Protein AF-A0A961E0Q7-F1 (afdb_monomer_lite)

Sequence (355 aa):
VLLVSVSIPNPPDGTTFRFGSYAGLTPSYGFDFTGEKTTLNFTGTQADINAALATMLVSTGSVQGAFDFDVTSSLNVSNTYYNPINNSYYQYVASRNITWTNALAQAATKTLNGATGYLVTITTDSENQFIMFYVNASDIWIGASDAGNEGVWTWRNGPEAGTQFWQGGTPAQGGYATEPYYYAAWAPNQPDNAGRAEHYGSTNFRGTLGAWNDLPLNGANLISGYLVEYTEPAGGWTGVTQTRTAAYVGNAQGGVGGAGGDAGKGGNGAAGGSVGGADSAGGDGGTGGVGGSGGPGVVANGGTGGVGGTGGDGGDGGTGNPGTTGSAGSPGTVATGFEGGAGGAGGTAGTGGAV

Structure (mmCIF, N/CA/C/O backbone):
data_AF-A0A961E0Q7-F1
#
_entry.id   AF-A0A961E0Q7-F1
#
loop_
_atom_site.group_PDB
_atom_site.id
_atom_site.type_symbol
_atom_site.label_atom_id
_atom_site.label_alt_id
_atom_site.label_comp_id
_atom_site.label_asym_id
_atom_site.label_entity_id
_atom_site.label_seq_id
_atom_site.pdbx_PDB_ins_code
_atom_site.Cartn_x
_atom_site.Cartn_y
_atom_site.Cartn_z
_atom_site.occupancy
_atom_site.B_iso_or_equiv
_atom_site.auth_seq_id
_atom_site.auth_comp_id
_atom_site.auth_asym_id
_atom_site.auth_atom_id
_atom_site.pdbx_PDB_model_num
ATOM 1 N N . VAL A 1 1 ? -14.672 -16.053 7.437 1.00 95.56 1 VAL A N 1
ATOM 2 C CA . VAL A 1 1 ? -13.786 -15.165 8.223 1.00 95.56 1 VAL A CA 1
ATOM 3 C C . VAL A 1 1 ? -13.773 -13.818 7.533 1.00 95.56 1 VAL A C 1
ATOM 5 O O . VAL A 1 1 ? -13.696 -13.792 6.307 1.00 95.56 1 VAL A O 1
ATOM 8 N N . LEU A 1 2 ? -13.925 -12.740 8.292 1.00 98.38 2 LEU A N 1
ATOM 9 C CA . LEU A 1 2 ? -13.896 -11.372 7.779 1.00 98.38 2 LEU A CA 1
ATOM 10 C C . LEU A 1 2 ? -12.502 -10.776 7.974 1.00 98.38 2 LEU A C 1
ATOM 12 O O . LEU A 1 2 ? -11.815 -11.157 8.920 1.00 98.38 2 LEU A O 1
ATOM 16 N N . LEU A 1 3 ? -12.113 -9.863 7.090 1.00 98.62 3 LEU A N 1
ATOM 17 C CA . LEU A 1 3 ? -11.043 -8.891 7.299 1.00 98.62 3 LEU A CA 1
ATOM 18 C C . LEU A 1 3 ? -11.694 -7.599 7.790 1.00 98.62 3 LEU A C 1
ATOM 20 O O . LEU A 1 3 ? -12.606 -7.090 7.134 1.00 98.62 3 LEU A O 1
ATOM 24 N N . VAL A 1 4 ? -11.237 -7.096 8.933 1.00 98.62 4 VAL A N 1
ATOM 25 C CA . VAL A 1 4 ? -11.750 -5.890 9.584 1.00 98.62 4 VAL A CA 1
ATOM 26 C C . VAL A 1 4 ? -10.611 -4.914 9.834 1.00 98.62 4 VAL A C 1
ATOM 28 O O . VAL A 1 4 ? -9.536 -5.313 10.276 1.00 98.62 4 VAL A O 1
ATOM 31 N N . SER A 1 5 ? -10.880 -3.639 9.578 1.00 98.44 5 SER A N 1
ATOM 32 C CA . SER A 1 5 ? -10.060 -2.506 9.993 1.00 98.44 5 SER A CA 1
ATOM 33 C C . SER A 1 5 ? -10.874 -1.624 10.920 1.00 98.44 5 SER A C 1
ATOM 35 O O . SER A 1 5 ? -11.991 -1.237 10.572 1.00 98.44 5 SER A O 1
ATOM 37 N N . VAL A 1 6 ? -10.303 -1.292 12.074 1.00 98.12 6 VAL A N 1
ATOM 38 C CA . VAL A 1 6 ? -10.781 -0.204 12.933 1.00 98.12 6 VAL A CA 1
ATOM 39 C C . VAL A 1 6 ? -9.710 0.874 12.943 1.00 98.12 6 VAL A C 1
ATOM 41 O O . VAL A 1 6 ? -8.551 0.585 13.244 1.00 98.12 6 VAL A O 1
ATOM 44 N N . SER A 1 7 ? -10.075 2.104 12.603 1.00 97.38 7 SER A N 1
ATOM 45 C CA . SER A 1 7 ? -9.139 3.224 12.513 1.00 97.38 7 SER A CA 1
ATOM 46 C C . SER A 1 7 ? -9.765 4.530 12.973 1.00 97.38 7 SER A C 1
ATOM 48 O O . SER A 1 7 ? -10.949 4.774 12.771 1.00 97.38 7 SER A O 1
ATOM 50 N N . ILE A 1 8 ? -8.935 5.385 13.557 1.00 95.94 8 ILE A N 1
ATOM 51 C CA . ILE A 1 8 ? -9.255 6.772 13.885 1.00 95.94 8 ILE A CA 1
ATOM 52 C C . ILE A 1 8 ? -8.270 7.676 13.139 1.00 95.94 8 ILE A C 1
ATOM 54 O O . ILE A 1 8 ? -7.198 7.970 13.665 1.00 95.94 8 ILE A O 1
ATOM 58 N N . PRO A 1 9 ? -8.543 8.037 11.874 1.00 90.38 9 PRO A N 1
ATOM 59 C CA . PRO A 1 9 ? -7.593 8.795 11.070 1.00 90.38 9 PRO A CA 1
ATOM 60 C C . PRO A 1 9 ? -7.383 10.201 11.644 1.00 90.38 9 PRO A C 1
ATOM 62 O O . PRO A 1 9 ? -8.343 10.909 11.937 1.00 90.38 9 PRO A O 1
ATOM 65 N N . ASN A 1 10 ? -6.114 10.606 11.766 1.00 89.81 10 ASN A N 1
ATOM 66 C CA . ASN A 1 10 ? -5.684 11.932 12.236 1.00 89.81 10 ASN A CA 1
ATOM 67 C C . ASN A 1 10 ? -6.402 12.411 13.515 1.00 89.81 10 ASN A C 1
ATOM 69 O O . ASN A 1 10 ? -7.000 13.491 13.516 1.00 89.81 10 ASN A O 1
ATOM 73 N N . PRO A 1 11 ? -6.394 11.619 14.601 1.00 94.44 11 PRO A N 1
ATOM 74 C CA . PRO A 1 11 ? -7.173 11.952 15.775 1.00 94.44 11 PRO A CA 1
ATOM 75 C C . PRO A 1 11 ? -6.428 13.007 16.622 1.00 94.44 11 PRO A C 1
ATOM 77 O O . PRO A 1 11 ? -5.203 13.113 16.518 1.00 94.44 11 PRO A O 1
ATOM 80 N N . PRO A 1 12 ? -7.117 13.779 17.486 1.00 95.25 12 PRO A N 1
ATOM 81 C CA . PRO A 1 12 ? -6.457 14.676 18.431 1.00 95.25 12 PRO A CA 1
ATOM 82 C C . PRO A 1 12 ? -5.412 13.946 19.278 1.00 95.25 12 PRO A C 1
ATOM 84 O O . PRO A 1 12 ? -5.634 12.798 19.675 1.00 95.25 12 PRO A O 1
ATOM 87 N N . ASP A 1 13 ? -4.306 14.617 19.600 1.00 95.06 13 ASP A N 1
ATOM 88 C CA . ASP A 1 13 ? -3.186 14.003 20.319 1.00 95.06 13 ASP A CA 1
ATOM 89 C C . ASP A 1 13 ? -3.634 13.276 21.59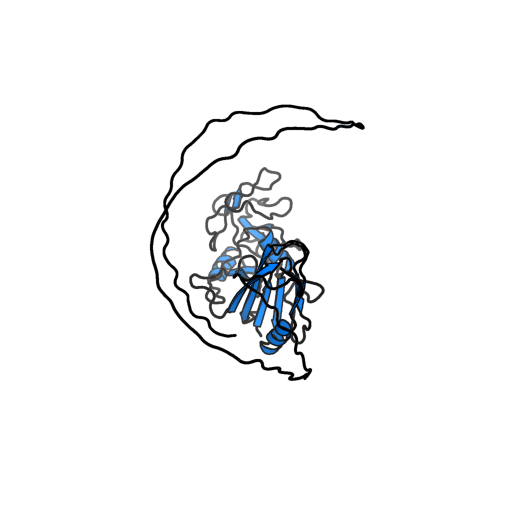7 1.00 95.06 13 ASP A C 1
ATOM 91 O O . ASP A 1 13 ? -4.370 13.805 22.436 1.00 95.06 13 ASP A O 1
ATOM 95 N N . GLY A 1 14 ? -3.164 12.035 21.750 1.00 94.00 14 GLY A N 1
ATOM 96 C CA . GLY A 1 14 ? -3.520 11.152 22.864 1.00 94.00 14 GLY A CA 1
ATOM 97 C C . GLY A 1 14 ? -4.825 10.373 22.676 1.00 94.00 14 GLY A C 1
ATOM 98 O O . GLY A 1 14 ? -5.189 9.593 23.555 1.00 94.00 14 GLY A O 1
ATOM 99 N N . THR A 1 15 ? -5.521 10.543 21.550 1.00 96.62 15 THR A N 1
ATOM 100 C CA . THR A 1 15 ? -6.731 9.775 21.232 1.00 96.62 15 THR A CA 1
ATOM 101 C C . THR A 1 15 ? -6.376 8.429 20.612 1.00 96.62 15 THR A C 1
ATOM 103 O O . THR A 1 15 ? -5.718 8.359 19.577 1.00 96.62 15 THR A O 1
ATOM 106 N N . THR A 1 16 ? -6.803 7.353 21.265 1.00 97.44 16 THR A N 1
ATOM 107 C CA . THR A 1 16 ? -6.487 5.963 20.917 1.00 97.44 16 THR A CA 1
ATOM 108 C C . THR A 1 16 ? -7.630 5.023 21.307 1.00 97.44 16 THR A C 1
ATOM 110 O O . THR A 1 16 ? -8.559 5.413 22.017 1.00 97.44 16 THR A O 1
ATOM 113 N N . PHE A 1 17 ? -7.577 3.775 20.850 1.00 97.62 17 PHE A N 1
ATOM 114 C CA . PHE A 1 17 ? -8.501 2.724 21.262 1.00 97.62 17 PHE A CA 1
ATOM 115 C C . PHE A 1 17 ? -7.791 1.387 21.490 1.00 97.62 17 PHE A C 1
ATOM 117 O O . PHE A 1 17 ? -6.703 1.132 20.972 1.00 97.62 17 PHE A O 1
ATOM 124 N N . ARG A 1 18 ? -8.464 0.488 22.206 1.00 97.75 18 ARG A N 1
ATOM 125 C CA . ARG A 1 18 ? -8.109 -0.933 22.327 1.00 97.75 18 ARG A CA 1
ATOM 126 C C . ARG A 1 18 ? -9.356 -1.783 22.544 1.00 97.75 18 ARG A C 1
ATOM 128 O O . ARG A 1 18 ? -10.395 -1.258 22.944 1.00 97.75 18 ARG A O 1
ATOM 135 N N . PHE A 1 19 ? -9.256 -3.097 22.365 1.00 97.62 19 PHE A N 1
ATOM 136 C CA . PHE A 1 19 ? -10.315 -4.021 22.786 1.00 97.62 19 PHE A CA 1
ATOM 137 C C . PHE A 1 19 ? -10.017 -4.605 24.168 1.00 97.62 19 PHE A C 1
ATOM 139 O O . PHE A 1 19 ? -8.862 -4.843 24.524 1.00 97.62 19 PHE A O 1
ATOM 146 N N . GLY A 1 20 ? -11.068 -4.848 24.953 1.00 96.31 20 GLY A N 1
ATOM 147 C CA . GLY A 1 20 ? -10.974 -5.561 26.229 1.00 96.31 20 GLY A CA 1
ATOM 148 C C . GLY A 1 20 ? -10.791 -7.074 26.066 1.00 96.31 20 GLY A C 1
ATOM 149 O O . GLY A 1 20 ? -10.316 -7.736 26.986 1.00 96.31 20 GLY A O 1
ATOM 150 N N . SER A 1 21 ? -11.135 -7.625 24.899 1.00 95.81 21 SER A N 1
ATOM 151 C CA . SER A 1 21 ? -10.901 -9.022 24.533 1.00 95.81 21 SER A CA 1
ATOM 152 C C . SER A 1 21 ? -10.527 -9.148 23.058 1.00 95.81 21 SER A C 1
ATOM 154 O O . SER A 1 21 ? -11.100 -8.475 22.205 1.00 95.81 21 SER A O 1
ATOM 156 N N . TYR A 1 22 ? -9.600 -10.062 22.766 1.00 97.50 22 TYR A N 1
ATOM 157 C CA . TYR A 1 22 ? -9.167 -10.420 21.410 1.00 97.50 22 TYR A CA 1
ATOM 158 C C . TYR A 1 22 ? -9.451 -11.895 21.081 1.00 97.50 22 TYR A C 1
ATOM 160 O O . TYR A 1 22 ? -8.863 -12.463 20.161 1.00 97.50 22 TYR A O 1
ATOM 168 N N . ALA A 1 23 ? -10.311 -12.553 21.867 1.00 98.06 23 ALA A N 1
ATOM 169 C CA . ALA A 1 23 ? -10.637 -13.963 21.679 1.00 98.06 23 ALA A CA 1
ATOM 170 C C . ALA A 1 23 ? -11.202 -14.215 20.270 1.00 98.06 23 ALA A C 1
ATOM 172 O O . ALA A 1 23 ? -12.090 -13.499 19.820 1.00 98.06 23 ALA A O 1
ATOM 173 N N . GLY A 1 24 ? -10.666 -15.221 19.572 1.00 97.81 24 GLY A N 1
ATOM 174 C CA . GLY A 1 24 ? -11.090 -15.573 18.210 1.00 97.81 24 GLY A CA 1
ATOM 175 C C . GLY A 1 24 ? -10.597 -14.626 17.107 1.00 97.81 24 GLY A C 1
ATOM 176 O O . GLY A 1 24 ? -10.885 -14.866 15.933 1.00 97.81 24 GLY A O 1
ATOM 177 N N . LEU A 1 25 ? -9.828 -13.584 17.449 1.00 98.62 25 LEU A N 1
ATOM 178 C CA . LEU A 1 25 ? -9.242 -12.660 16.481 1.00 98.62 25 LEU A CA 1
ATOM 179 C C . LEU A 1 25 ? -7.797 -13.035 16.146 1.00 98.62 25 LEU A C 1
ATOM 181 O O . LEU A 1 25 ? -7.051 -13.549 16.977 1.00 98.62 25 LEU A O 1
ATOM 185 N N . THR A 1 26 ? -7.382 -12.735 14.921 1.00 98.38 26 THR A N 1
ATOM 186 C CA . THR A 1 26 ? -5.990 -12.853 14.465 1.00 98.38 26 THR A CA 1
ATOM 187 C C . THR A 1 26 ? -5.553 -11.518 13.872 1.00 98.38 26 THR A C 1
ATOM 189 O O . THR A 1 26 ? -6.234 -11.037 12.962 1.00 98.38 26 THR A O 1
ATOM 192 N N . PRO A 1 27 ? -4.462 -10.893 14.350 1.00 98.25 27 PRO A N 1
ATOM 193 C CA . PRO A 1 27 ? -4.007 -9.633 13.782 1.00 98.25 27 PRO A CA 1
ATOM 194 C C . PRO A 1 27 ? -3.535 -9.853 12.341 1.00 98.25 27 PRO A C 1
ATOM 196 O O . PRO A 1 27 ? -2.996 -10.910 12.002 1.00 98.25 27 PRO A O 1
ATOM 199 N N . SER A 1 28 ? -3.762 -8.863 11.480 1.00 98.19 28 SER A N 1
ATOM 200 C CA . SER A 1 28 ? -3.203 -8.878 10.126 1.00 98.19 28 SER A CA 1
ATOM 201 C C . SER A 1 28 ? -1.684 -8.701 10.182 1.00 98.19 28 SER A C 1
ATOM 203 O O . SER A 1 28 ? -1.139 -8.276 11.198 1.00 98.19 28 SER A O 1
ATOM 205 N N . TYR A 1 29 ? -0.988 -9.022 9.091 1.00 97.75 29 TYR A N 1
ATOM 206 C CA . TYR A 1 29 ? 0.468 -8.890 9.033 1.00 97.75 29 TYR A CA 1
ATOM 207 C C . TYR A 1 29 ? 0.935 -7.482 9.442 1.00 97.75 29 TYR A C 1
ATOM 209 O O . TYR A 1 29 ? 0.346 -6.488 9.027 1.00 97.75 29 TYR A O 1
ATOM 217 N N . GLY A 1 30 ? 1.972 -7.418 10.279 1.00 97.19 30 GLY A N 1
ATOM 218 C CA . GLY A 1 30 ? 2.520 -6.170 10.820 1.00 97.19 30 GLY A CA 1
ATOM 219 C C . GLY A 1 30 ? 1.714 -5.544 11.966 1.00 97.19 30 GLY A C 1
ATOM 220 O O . GLY A 1 30 ? 2.243 -4.687 12.666 1.00 97.19 30 GLY A O 1
ATOM 221 N N . PHE A 1 31 ? 0.475 -5.982 12.208 1.00 97.75 31 PHE A N 1
ATOM 222 C CA . PHE A 1 31 ? -0.327 -5.542 13.349 1.00 97.75 31 PHE A CA 1
ATOM 223 C C . PHE A 1 31 ? -0.161 -6.480 14.550 1.00 97.75 31 PHE A C 1
ATOM 225 O O . PHE A 1 31 ? 0.150 -7.664 14.418 1.00 97.75 31 PHE A O 1
ATOM 232 N N . ASP A 1 32 ? -0.441 -5.956 15.740 1.00 97.19 32 ASP A N 1
ATOM 233 C CA . ASP A 1 32 ? -0.514 -6.722 16.982 1.00 97.19 32 ASP A CA 1
ATOM 234 C C . ASP A 1 32 ? -1.645 -6.195 17.879 1.00 97.19 32 ASP A C 1
ATOM 236 O O . ASP A 1 32 ? -2.208 -5.129 17.632 1.00 97.19 32 ASP A O 1
ATOM 240 N N . PHE A 1 33 ? -1.975 -6.935 18.937 1.00 97.25 33 PHE A N 1
ATOM 241 C CA . PHE A 1 33 ? -3.021 -6.573 19.904 1.00 97.25 33 PHE A CA 1
ATOM 242 C C . PHE A 1 33 ? -2.489 -5.897 21.175 1.00 97.25 33 PHE A C 1
ATOM 244 O O . PHE A 1 33 ? -3.204 -5.771 22.169 1.00 97.25 33 PHE A O 1
ATOM 251 N N . THR A 1 34 ? -1.222 -5.494 21.178 1.00 95.06 34 THR A N 1
ATOM 252 C CA . THR A 1 34 ? -0.562 -4.914 22.347 1.00 95.06 34 THR A CA 1
ATOM 253 C C . THR A 1 34 ? -0.685 -3.394 22.365 1.00 95.06 34 THR A C 1
ATOM 255 O O . THR A 1 34 ? -0.548 -2.727 21.342 1.00 95.06 34 THR A O 1
ATOM 258 N N . GLY A 1 35 ? -0.922 -2.828 23.547 1.00 95.25 35 GLY A N 1
ATOM 259 C CA . GLY A 1 35 ? -1.015 -1.380 23.721 1.00 95.25 35 GLY A CA 1
ATOM 260 C C . GLY A 1 35 ? -2.238 -0.741 23.058 1.00 95.25 35 GLY A C 1
ATOM 261 O O . GLY A 1 35 ? -3.174 -1.411 22.625 1.00 95.25 35 GLY A O 1
ATOM 262 N N . GLU A 1 36 ? -2.218 0.585 23.037 1.00 96.38 36 GLU A N 1
ATOM 263 C CA . GLU A 1 36 ? -3.264 1.423 22.456 1.00 96.38 36 GLU A CA 1
ATOM 264 C C . GLU A 1 36 ? -3.031 1.616 20.948 1.00 96.38 36 GLU A C 1
ATOM 266 O O . GLU A 1 36 ? -1.887 1.634 20.485 1.00 96.38 36 GLU A O 1
ATOM 271 N N . LYS A 1 37 ? -4.111 1.761 20.175 1.00 96.75 37 LYS A N 1
ATOM 272 C CA . LYS A 1 37 ? -4.093 1.807 18.707 1.00 96.75 37 LYS A CA 1
ATOM 273 C C . LYS A 1 37 ? -4.760 3.069 18.169 1.00 96.75 37 LYS A C 1
ATOM 275 O O . LYS A 1 37 ? -5.720 3.576 18.739 1.00 96.75 37 LYS A O 1
ATOM 280 N N . THR A 1 38 ? -4.287 3.529 17.017 1.00 96.38 38 THR A N 1
ATOM 281 C CA . THR A 1 38 ? -5.021 4.451 16.132 1.00 96.38 38 THR A CA 1
ATOM 282 C C . THR A 1 38 ? -5.510 3.749 14.868 1.00 96.38 38 THR A C 1
ATOM 284 O O . THR A 1 38 ? -6.394 4.242 14.175 1.00 96.38 38 THR A O 1
ATOM 287 N N . THR A 1 39 ? -4.966 2.573 14.556 1.00 97.12 39 THR A N 1
ATOM 288 C CA . THR A 1 39 ? -5.396 1.701 13.462 1.00 97.12 39 THR A CA 1
ATOM 289 C C . THR A 1 39 ? -5.095 0.255 13.834 1.00 97.12 39 THR A C 1
ATOM 291 O O . THR A 1 39 ? -4.033 -0.039 14.387 1.00 97.12 39 THR A O 1
ATOM 294 N N . LEU A 1 40 ? -6.026 -0.650 13.544 1.00 98.19 40 LEU A N 1
ATOM 295 C CA . LEU A 1 40 ? -5.874 -2.078 13.780 1.00 98.19 40 LEU A CA 1
ATOM 296 C C . LEU A 1 40 ? -6.593 -2.879 12.693 1.00 98.19 40 LEU A C 1
ATOM 298 O O . LEU A 1 40 ? -7.823 -2.853 12.616 1.00 98.19 40 LEU A O 1
ATOM 302 N N . ASN A 1 41 ? -5.825 -3.659 11.930 1.00 98.44 41 ASN A N 1
ATOM 303 C CA . ASN A 1 41 ? -6.365 -4.641 10.996 1.00 98.44 41 ASN A CA 1
ATOM 304 C C . ASN A 1 41 ? -6.282 -6.047 11.578 1.00 98.44 41 ASN A C 1
ATOM 306 O O . ASN A 1 41 ? -5.243 -6.475 12.085 1.00 98.44 41 ASN A O 1
ATOM 310 N N . PHE A 1 42 ? -7.353 -6.816 11.442 1.00 98.62 42 PHE A N 1
ATOM 311 C CA . PHE A 1 42 ? -7.448 -8.167 11.982 1.00 98.62 42 PHE A CA 1
ATOM 312 C C . PHE A 1 42 ? -8.493 -8.993 11.238 1.00 98.62 42 PHE A C 1
ATOM 314 O O . PHE A 1 42 ? -9.291 -8.485 10.453 1.00 98.62 42 PHE A O 1
ATOM 321 N N . THR A 1 43 ? -8.482 -10.293 11.494 1.00 98.69 43 THR A N 1
ATOM 322 C CA . THR A 1 43 ? -9.463 -11.234 10.966 1.00 98.69 43 THR A CA 1
ATOM 323 C C . THR A 1 43 ? -10.160 -11.985 12.091 1.00 98.69 43 THR A C 1
ATOM 325 O O . THR A 1 43 ? -9.595 -12.166 13.169 1.00 98.69 43 THR A O 1
ATOM 328 N N . GLY A 1 44 ? -11.396 -12.415 11.848 1.00 98.38 44 GLY A N 1
ATOM 329 C CA . GLY A 1 44 ? -12.191 -13.160 12.826 1.00 98.38 44 GLY A CA 1
ATOM 330 C C . GLY A 1 44 ? -13.519 -13.658 12.262 1.00 98.38 44 GLY A C 1
ATOM 331 O O . GLY A 1 44 ? -13.875 -13.392 11.104 1.00 98.38 44 GLY A O 1
ATOM 332 N N . THR A 1 45 ? -14.264 -14.416 13.065 1.00 98.44 45 THR A N 1
ATOM 333 C CA . THR A 1 45 ? -15.681 -14.667 12.772 1.00 98.44 45 THR A CA 1
ATOM 334 C C . THR A 1 45 ? -16.504 -13.428 13.121 1.00 98.44 45 THR A C 1
ATOM 336 O O . THR A 1 45 ? -16.093 -12.621 13.949 1.00 98.44 45 THR A O 1
ATOM 339 N N . GLN A 1 46 ? -17.681 -13.269 12.512 1.00 97.56 46 GLN A N 1
ATOM 340 C CA . GLN A 1 46 ? -18.564 -12.143 12.831 1.00 97.56 46 GLN A CA 1
ATOM 341 C C . GLN A 1 46 ? -18.923 -12.095 14.327 1.00 97.56 46 GLN A C 1
ATOM 343 O O . GLN A 1 46 ? -18.983 -11.016 14.905 1.00 97.56 46 GLN A O 1
ATOM 348 N N . ALA A 1 47 ? -19.120 -13.255 14.964 1.00 98.25 47 ALA A N 1
ATOM 349 C CA . ALA A 1 47 ? -19.425 -13.333 16.390 1.00 98.25 47 ALA A CA 1
ATOM 350 C C . ALA A 1 47 ? -18.258 -12.829 17.256 1.00 98.25 47 ALA A C 1
ATOM 352 O O . ALA A 1 47 ? -18.475 -12.001 18.139 1.00 98.25 47 ALA A O 1
ATOM 353 N N . ASP A 1 48 ? -17.031 -13.269 16.963 1.00 98.44 48 ASP A N 1
ATOM 354 C CA . ASP A 1 48 ? -15.832 -12.852 17.704 1.00 98.44 48 ASP A CA 1
ATOM 355 C C . ASP A 1 48 ? -15.531 -11.360 17.503 1.00 98.44 48 ASP A C 1
ATOM 357 O O . ASP A 1 48 ? -15.198 -10.653 18.452 1.00 98.44 48 ASP A O 1
ATOM 361 N N . ILE A 1 49 ? -15.713 -10.856 16.277 1.00 98.31 49 ILE A N 1
ATOM 362 C CA . ILE A 1 49 ? -15.566 -9.431 15.949 1.00 98.31 49 ILE A CA 1
ATOM 363 C C . ILE A 1 49 ? -16.568 -8.596 16.751 1.00 98.31 49 ILE A C 1
ATOM 365 O O . ILE A 1 49 ? -16.174 -7.631 17.402 1.00 98.31 49 ILE A O 1
ATOM 369 N N . ASN A 1 50 ? -17.847 -8.981 16.756 1.00 97.31 50 ASN A N 1
ATOM 370 C CA . ASN A 1 50 ? -18.875 -8.276 17.521 1.00 97.31 50 ASN A CA 1
ATOM 371 C C . ASN A 1 50 ? -18.579 -8.302 19.027 1.00 97.31 50 ASN A C 1
ATOM 373 O O . ASN A 1 50 ? -18.739 -7.286 19.702 1.00 97.31 50 ASN A O 1
ATOM 377 N N . ALA A 1 51 ? -18.111 -9.440 19.549 1.00 98.31 51 ALA A N 1
ATOM 378 C CA . ALA A 1 51 ? -17.719 -9.567 20.948 1.00 98.31 51 ALA A CA 1
ATOM 379 C C . ALA A 1 51 ? -16.538 -8.647 21.301 1.00 98.31 51 ALA A C 1
ATOM 381 O O . ALA A 1 51 ? -16.567 -7.997 22.343 1.00 98.31 51 ALA A O 1
ATOM 382 N N . ALA A 1 52 ? -15.527 -8.540 20.434 1.00 98.00 52 ALA A N 1
ATOM 383 C CA . ALA A 1 52 ? -14.394 -7.643 20.646 1.00 98.00 52 ALA A CA 1
ATOM 384 C C . ALA A 1 52 ? -14.805 -6.164 20.584 1.00 98.00 52 ALA A C 1
ATOM 386 O O . ALA A 1 52 ? -14.483 -5.408 21.504 1.00 98.00 52 ALA A O 1
ATOM 387 N N . LEU A 1 53 ? -15.581 -5.768 19.566 1.00 96.00 53 LEU A N 1
ATOM 388 C CA . LEU A 1 53 ? -16.082 -4.397 19.405 1.00 96.00 53 LEU A CA 1
ATOM 389 C C . LEU A 1 53 ? -16.945 -3.953 20.596 1.00 96.00 53 LEU A C 1
ATOM 391 O O . LEU A 1 53 ? -16.821 -2.817 21.047 1.00 96.00 53 LEU A O 1
ATOM 395 N N . ALA A 1 54 ? -17.748 -4.854 21.172 1.00 97.25 54 ALA A N 1
ATOM 396 C CA . ALA A 1 54 ? -18.535 -4.575 22.377 1.00 97.25 54 ALA A CA 1
ATOM 397 C C . ALA A 1 54 ? -17.675 -4.284 23.625 1.00 97.25 54 ALA A C 1
ATOM 399 O O . ALA A 1 54 ? -18.168 -3.710 24.593 1.00 97.25 54 ALA A O 1
ATOM 400 N N . THR A 1 55 ? -16.395 -4.668 23.611 1.00 97.31 55 THR A N 1
ATOM 401 C CA . THR A 1 55 ? -15.429 -4.399 24.691 1.00 97.31 55 THR A CA 1
ATOM 402 C C . THR A 1 55 ? -14.470 -3.254 24.371 1.00 97.31 55 THR A C 1
ATOM 404 O O . THR A 1 55 ? -13.480 -3.077 25.085 1.00 97.31 55 THR A O 1
ATOM 407 N N . MET A 1 56 ? -14.701 -2.511 23.285 1.00 95.94 56 MET A N 1
ATOM 408 C CA . MET A 1 56 ? -13.806 -1.438 22.866 1.00 95.94 56 MET A CA 1
ATOM 409 C C . MET A 1 56 ? -13.751 -0.326 23.916 1.00 95.94 56 MET A C 1
ATOM 411 O O . MET A 1 56 ? -14.772 0.181 24.377 1.00 95.94 56 MET A O 1
ATOM 415 N N . LEU A 1 57 ? -12.531 0.060 24.274 1.00 95.44 57 LEU A N 1
ATOM 416 C CA . LEU A 1 57 ? -12.232 1.179 25.152 1.00 95.44 57 LEU A CA 1
ATOM 417 C C . LEU A 1 57 ? -11.552 2.263 24.325 1.00 95.44 57 LEU A C 1
ATOM 419 O O . LEU A 1 57 ? -10.627 1.972 23.568 1.00 95.44 57 LEU A O 1
ATOM 423 N N . VAL A 1 58 ? -12.006 3.500 24.496 1.00 95.00 58 VAL A N 1
ATOM 424 C CA . VAL A 1 58 ? -11.429 4.684 23.857 1.00 95.00 58 VAL A CA 1
ATOM 425 C C . VAL A 1 58 ? -10.748 5.517 24.931 1.00 95.00 58 VAL A C 1
ATOM 427 O O . VAL A 1 58 ? -11.354 5.826 25.957 1.00 95.00 58 VAL A O 1
ATOM 430 N N . SER A 1 59 ? -9.497 5.880 24.682 1.00 94.62 59 SER A N 1
ATOM 431 C CA . SER A 1 59 ? -8.713 6.780 25.523 1.00 94.62 59 SER A CA 1
ATOM 432 C C . SER A 1 59 ? -8.542 8.100 24.782 1.00 94.62 59 SER A C 1
ATOM 434 O O . SER A 1 59 ? -8.219 8.091 23.599 1.00 94.62 59 SER A O 1
ATOM 436 N N . THR A 1 60 ? -8.753 9.232 25.451 1.00 93.75 60 THR A N 1
ATOM 437 C CA . THR A 1 60 ? -8.592 10.570 24.860 1.00 93.75 60 THR A CA 1
ATOM 438 C C . THR A 1 60 ? -7.549 11.375 25.623 1.00 93.75 60 THR A C 1
ATOM 440 O O . THR A 1 60 ? -7.451 11.267 26.847 1.00 93.75 60 THR A O 1
ATOM 443 N N . GLY A 1 61 ? -6.797 12.213 24.908 1.00 89.62 61 GLY A N 1
ATOM 444 C CA . GLY A 1 61 ? -5.889 13.186 25.510 1.00 89.62 61 GLY A CA 1
ATOM 445 C C . GLY A 1 61 ? -6.597 14.459 25.985 1.00 89.62 61 GLY A C 1
ATOM 446 O O . GLY A 1 61 ? -7.821 14.520 26.094 1.00 89.62 61 GLY A O 1
ATOM 447 N N . SER A 1 62 ? -5.807 15.499 26.261 1.00 90.50 62 SER A N 1
ATOM 448 C CA . SER A 1 62 ? -6.300 16.842 26.610 1.00 90.50 62 SER A CA 1
ATOM 449 C C . SER A 1 62 ? -6.538 17.743 25.394 1.00 90.50 62 SER A C 1
ATOM 451 O O . SER A 1 62 ? -7.120 18.821 25.536 1.00 90.50 62 SER A O 1
ATOM 453 N N . VAL A 1 63 ? -6.076 17.332 24.210 1.00 93.75 63 VAL A N 1
ATOM 454 C CA . VAL A 1 63 ? -6.239 18.097 22.973 1.00 93.75 63 VAL A CA 1
ATOM 455 C C . VAL A 1 63 ? -7.652 17.892 22.447 1.00 93.75 63 VAL A C 1
ATOM 457 O O . VAL A 1 63 ? -8.072 16.773 22.170 1.00 93.75 63 VAL A O 1
ATOM 460 N N . GLN A 1 64 ? -8.391 18.992 22.331 1.00 94.06 64 GLN A N 1
ATOM 461 C CA . GLN A 1 64 ? -9.753 18.970 21.817 1.00 94.06 64 GLN A CA 1
ATOM 462 C C . GLN A 1 64 ? -9.761 18.924 20.293 1.00 94.06 64 GLN A C 1
ATOM 464 O O . GLN A 1 64 ? -8.921 19.545 19.641 1.00 94.06 64 GLN A O 1
ATOM 469 N N . GLY A 1 65 ? -10.746 18.243 19.721 1.00 93.12 65 GLY A N 1
ATOM 470 C CA . GLY A 1 65 ? -10.904 18.179 18.276 1.00 93.12 65 GLY A CA 1
ATOM 471 C C . GLY A 1 65 ? -11.889 17.111 17.828 1.00 93.12 65 GLY A C 1
ATOM 472 O O . GLY A 1 65 ? -12.188 16.163 18.554 1.00 93.12 65 GLY A O 1
ATOM 473 N N . ALA A 1 66 ? -12.406 17.297 16.616 1.00 93.12 66 ALA A N 1
ATOM 474 C CA . ALA A 1 66 ? -13.226 16.299 15.951 1.00 93.12 66 ALA A CA 1
ATOM 475 C C . ALA A 1 66 ? -12.340 15.183 15.396 1.00 93.12 66 ALA A C 1
ATOM 477 O O . ALA A 1 66 ? -11.205 15.433 14.993 1.00 93.12 66 ALA A O 1
ATOM 478 N N . PHE A 1 67 ? -12.880 13.975 15.355 1.00 93.44 67 PHE A N 1
ATOM 479 C CA . PHE A 1 67 ? -12.267 12.844 14.677 1.00 93.44 67 PHE A CA 1
ATOM 480 C C . PHE A 1 67 ? -13.340 11.851 14.254 1.00 93.44 67 PHE A C 1
ATOM 482 O O . PHE A 1 67 ? -14.465 11.888 14.750 1.00 93.44 67 PHE A O 1
ATOM 489 N N . ASP A 1 68 ? -12.975 10.952 13.354 1.00 92.50 68 ASP A N 1
ATOM 490 C CA . ASP A 1 68 ? -13.853 9.891 12.889 1.00 92.50 68 ASP A CA 1
ATOM 491 C C . ASP A 1 68 ? -13.391 8.544 13.441 1.00 92.50 68 ASP A C 1
ATOM 493 O O . ASP A 1 68 ? -12.196 8.274 13.521 1.00 92.50 68 ASP A O 1
ATOM 497 N N . PHE A 1 69 ? -14.347 7.696 13.807 1.00 92.88 69 PHE A N 1
ATOM 498 C CA . PHE A 1 69 ? -14.153 6.263 13.993 1.00 92.88 69 PHE A CA 1
ATOM 499 C C . PHE A 1 69 ? -14.614 5.534 12.739 1.00 92.88 69 PHE A C 1
ATOM 501 O O . PHE A 1 69 ? -15.813 5.482 12.455 1.00 92.88 69 PHE A O 1
ATOM 508 N N . ASP A 1 70 ? -13.666 4.930 12.035 1.00 95.50 70 ASP A N 1
ATOM 509 C CA . ASP A 1 70 ? -13.909 4.150 10.832 1.00 95.50 70 ASP A CA 1
ATOM 510 C C . ASP A 1 70 ? -13.808 2.660 11.134 1.00 95.50 70 ASP A C 1
ATOM 512 O O . ASP A 1 70 ? -12.783 2.164 11.608 1.00 95.50 70 ASP A O 1
ATOM 516 N N . VAL A 1 71 ? -14.877 1.932 10.820 1.00 96.94 71 VAL A N 1
ATOM 517 C CA . VAL A 1 71 ? -14.911 0.471 10.854 1.00 96.94 71 VAL A CA 1
ATOM 518 C C . VAL A 1 71 ? -15.221 -0.030 9.454 1.00 96.94 71 VAL A C 1
ATOM 520 O O . VAL A 1 71 ? -16.308 0.199 8.927 1.00 96.94 71 VAL A O 1
ATOM 523 N N . THR A 1 72 ? -14.264 -0.728 8.852 1.00 98.00 72 THR A N 1
ATOM 524 C CA . THR A 1 72 ? -14.417 -1.375 7.544 1.00 98.00 72 THR A CA 1
ATOM 525 C C . THR A 1 72 ? -14.367 -2.882 7.720 1.00 98.00 72 THR A C 1
ATOM 527 O O . THR A 1 72 ? -13.492 -3.393 8.415 1.00 98.00 72 THR A O 1
ATOM 530 N N . SER A 1 73 ? -15.281 -3.612 7.084 1.00 98.06 73 SER A N 1
ATOM 531 C CA . SER A 1 73 ? -15.285 -5.075 7.084 1.00 98.06 73 SER A CA 1
ATOM 532 C C . SER A 1 73 ? -15.561 -5.639 5.697 1.00 98.06 73 SER A C 1
ATOM 534 O O . SER A 1 73 ? -16.361 -5.102 4.936 1.00 98.06 73 SER A O 1
ATOM 536 N N . SER A 1 74 ? -14.887 -6.735 5.369 1.00 98.38 74 SER A N 1
ATOM 537 C CA . SER A 1 74 ? -14.982 -7.418 4.076 1.00 98.38 74 SER A CA 1
ATOM 538 C C . SER A 1 74 ? -14.710 -8.910 4.241 1.00 98.38 74 SER A C 1
ATOM 540 O O . SER A 1 74 ? -14.225 -9.351 5.287 1.00 98.38 74 SER A O 1
ATOM 542 N N . LEU A 1 75 ? -15.003 -9.719 3.222 1.00 98.12 75 LEU A N 1
ATOM 543 C CA . LEU A 1 75 ? -14.539 -11.106 3.213 1.00 98.12 75 LEU A CA 1
ATOM 544 C C . LEU A 1 75 ? -13.008 -11.142 3.174 1.00 98.12 75 LEU A C 1
ATOM 546 O O . LEU A 1 75 ? -12.384 -10.458 2.367 1.00 98.12 75 LEU A O 1
ATOM 550 N N . ASN A 1 76 ? -12.403 -11.968 4.030 1.00 98.00 76 ASN A N 1
ATOM 551 C CA . ASN A 1 76 ? -10.955 -12.123 4.024 1.00 98.00 76 ASN A CA 1
ATOM 552 C C . ASN A 1 76 ? -10.502 -12.889 2.772 1.00 98.00 76 ASN A C 1
ATOM 554 O O . ASN A 1 76 ? -10.908 -14.036 2.564 1.00 98.00 76 ASN A O 1
ATOM 558 N N . VAL A 1 77 ? -9.626 -12.274 1.981 1.00 97.88 77 VAL A N 1
ATOM 559 C CA . VAL A 1 77 ? -8.983 -12.881 0.811 1.00 97.88 77 VAL A CA 1
ATOM 560 C C . VAL A 1 77 ? -7.500 -13.075 1.115 1.00 97.88 77 VAL A C 1
ATOM 562 O O . VAL A 1 77 ? -6.861 -12.242 1.752 1.00 97.88 77 VAL A O 1
ATOM 565 N N . SER A 1 78 ? -6.945 -14.215 0.700 1.00 96.69 78 SER A N 1
ATOM 566 C CA . SER A 1 78 ? -5.542 -14.533 0.972 1.00 96.69 78 SER A CA 1
ATOM 567 C C . SER A 1 78 ? -4.601 -13.511 0.327 1.00 96.69 78 SER A C 1
ATOM 569 O O . SER A 1 78 ? -4.805 -13.112 -0.823 1.00 96.69 78 SER A O 1
ATOM 571 N N . ASN A 1 79 ? -3.557 -13.131 1.071 1.00 97.88 79 ASN A N 1
ATOM 572 C CA . ASN A 1 79 ? -2.554 -12.137 0.686 1.00 97.88 79 ASN A CA 1
ATOM 573 C C . ASN A 1 79 ? -3.139 -10.762 0.336 1.00 97.88 79 ASN A C 1
ATOM 575 O O . ASN A 1 79 ? -2.541 -10.046 -0.465 1.00 97.88 79 ASN A O 1
ATOM 579 N N . THR A 1 80 ? -4.288 -10.410 0.919 1.00 98.50 80 THR A N 1
ATOM 580 C CA . THR A 1 80 ? -4.939 -9.112 0.748 1.00 98.50 80 THR A CA 1
ATOM 581 C C . THR A 1 80 ? -4.864 -8.294 2.037 1.00 98.50 80 THR A C 1
ATOM 583 O O . THR A 1 80 ? -5.112 -8.809 3.125 1.00 98.50 80 THR A O 1
ATOM 586 N N . TYR A 1 81 ? -4.544 -7.012 1.903 1.00 98.56 81 TYR A N 1
ATOM 587 C CA . TYR A 1 81 ? -4.296 -6.064 2.984 1.00 98.56 81 TYR A CA 1
ATOM 588 C C . TYR A 1 81 ? -5.111 -4.799 2.716 1.00 98.56 81 TYR A C 1
ATOM 590 O O . TYR A 1 81 ? -5.151 -4.339 1.581 1.00 98.56 81 TYR A O 1
ATOM 598 N N . TYR A 1 82 ? -5.769 -4.241 3.728 1.00 98.50 82 TYR A N 1
ATOM 599 C CA . TYR A 1 82 ? -6.567 -3.020 3.581 1.00 98.50 82 TYR A CA 1
ATOM 600 C C . TYR A 1 82 ? -5.845 -1.830 4.207 1.00 98.50 82 TYR A C 1
ATOM 602 O O . TYR A 1 82 ? -5.436 -1.913 5.365 1.00 98.50 82 TYR A O 1
ATOM 610 N N . ASN A 1 83 ? -5.698 -0.736 3.469 1.00 97.81 83 ASN A N 1
ATOM 611 C CA . ASN A 1 83 ? -5.145 0.505 3.989 1.00 97.81 83 ASN A CA 1
ATOM 612 C C . ASN A 1 83 ? -6.284 1.491 4.289 1.00 97.81 83 ASN A C 1
ATOM 614 O O . ASN A 1 83 ? -6.875 2.043 3.359 1.00 97.81 83 ASN A O 1
ATOM 618 N N . PRO A 1 84 ? -6.593 1.760 5.569 1.00 94.75 84 PRO A N 1
ATOM 619 C CA . PRO A 1 84 ? -7.654 2.698 5.917 1.00 94.75 84 PRO A CA 1
ATOM 620 C C . PRO A 1 84 ? -7.310 4.160 5.604 1.00 94.75 84 PRO A C 1
ATOM 622 O O . PRO A 1 84 ? -8.206 4.995 5.619 1.00 94.75 84 PRO A O 1
ATOM 625 N N . ILE A 1 85 ? -6.041 4.490 5.324 1.00 92.81 85 ILE A N 1
ATOM 626 C CA . ILE A 1 85 ? -5.617 5.873 5.053 1.00 92.81 85 ILE A CA 1
ATOM 627 C C . ILE A 1 85 ? -6.115 6.339 3.683 1.00 92.81 85 ILE A C 1
ATOM 629 O O . ILE A 1 85 ? -6.612 7.456 3.562 1.00 92.81 85 ILE A O 1
ATOM 633 N N . ASN A 1 86 ? -5.999 5.491 2.660 1.00 95.44 86 ASN A N 1
ATOM 634 C CA . ASN A 1 86 ? -6.431 5.803 1.296 1.00 95.44 86 ASN A CA 1
ATOM 635 C C . ASN A 1 86 ? -7.640 4.976 0.832 1.00 95.44 86 ASN A C 1
ATOM 637 O O . ASN A 1 86 ? -8.033 5.088 -0.325 1.00 95.44 86 ASN A O 1
ATOM 641 N N . ASN A 1 87 ? -8.244 4.183 1.726 1.00 96.31 87 ASN A N 1
ATOM 642 C CA . ASN A 1 87 ? -9.381 3.310 1.422 1.00 96.31 87 ASN A CA 1
ATOM 643 C C . ASN A 1 87 ? -9.083 2.328 0.268 1.00 96.31 87 ASN A C 1
ATOM 645 O O . ASN A 1 87 ? -9.985 1.982 -0.491 1.00 96.31 87 ASN A O 1
ATOM 649 N N . SER A 1 88 ? -7.831 1.873 0.126 1.00 98.12 88 SER A N 1
ATOM 650 C CA . SER A 1 88 ? -7.417 0.907 -0.904 1.00 98.12 88 SER A CA 1
ATOM 651 C C . SER A 1 88 ? -7.180 -0.488 -0.325 1.00 98.12 88 SER A C 1
ATOM 653 O O . SER A 1 88 ? -6.766 -0.667 0.825 1.00 98.12 88 SER A O 1
ATOM 655 N N . TYR A 1 89 ? -7.377 -1.507 -1.160 1.00 98.81 89 TYR A N 1
ATOM 656 C CA . TYR A 1 89 ? -6.906 -2.865 -0.897 1.00 98.81 89 TYR A CA 1
ATOM 657 C C . TYR A 1 89 ? -5.648 -3.160 -1.712 1.00 98.81 89 TYR A C 1
ATOM 659 O O . TYR A 1 89 ? -5.558 -2.808 -2.883 1.00 98.81 89 TYR A O 1
ATOM 667 N N . TYR A 1 90 ? -4.720 -3.905 -1.125 1.00 98.88 90 TYR A N 1
ATOM 668 C CA . TYR A 1 90 ? -3.497 -4.377 -1.763 1.00 98.88 90 TYR A CA 1
ATOM 669 C C . TYR A 1 90 ? -3.479 -5.895 -1.745 1.00 98.88 90 TYR A C 1
ATOM 671 O O . TYR A 1 90 ? -3.753 -6.497 -0.712 1.00 98.88 90 TYR A O 1
ATOM 679 N N . GLN A 1 91 ? -3.136 -6.536 -2.855 1.00 98.81 91 GLN A N 1
ATOM 680 C CA . GLN A 1 91 ? -2.989 -7.982 -2.937 1.00 98.81 91 GLN A CA 1
ATOM 681 C C . GLN A 1 91 ? -1.624 -8.361 -3.490 1.00 98.81 91 GLN A C 1
ATOM 683 O O . GLN A 1 91 ? -1.293 -8.042 -4.633 1.00 98.81 91 GLN A O 1
ATOM 688 N N . TYR A 1 92 ? -0.850 -9.100 -2.699 1.00 98.75 92 TYR A N 1
ATOM 689 C CA . TYR A 1 92 ? 0.402 -9.667 -3.180 1.00 98.75 92 TYR A CA 1
ATOM 690 C C . TYR A 1 92 ? 0.133 -10.920 -4.014 1.00 98.75 92 TYR A C 1
ATOM 692 O O . TYR A 1 92 ? -0.482 -11.884 -3.545 1.00 98.75 92 TYR A O 1
ATOM 700 N N . VAL A 1 93 ? 0.631 -10.922 -5.249 1.00 98.62 93 VAL A N 1
ATOM 701 C CA . VAL A 1 93 ? 0.581 -12.077 -6.142 1.00 98.62 93 VAL A CA 1
ATOM 702 C C . VAL A 1 93 ? 1.990 -12.628 -6.323 1.00 98.62 93 VAL A C 1
ATOM 704 O O . VAL A 1 93 ? 2.809 -12.070 -7.055 1.00 98.62 93 VAL A O 1
ATOM 707 N N . ALA A 1 94 ? 2.264 -13.755 -5.665 1.00 98.00 94 ALA A N 1
ATOM 708 C CA . ALA A 1 94 ? 3.513 -14.487 -5.830 1.00 98.00 94 ALA A CA 1
ATOM 709 C C . ALA A 1 94 ? 3.595 -15.069 -7.248 1.00 98.00 94 ALA A C 1
ATOM 711 O O . ALA A 1 94 ? 2.776 -15.898 -7.648 1.00 98.00 94 ALA A O 1
ATOM 712 N N . SER A 1 95 ? 4.594 -14.635 -8.008 1.00 96.88 95 SER A N 1
ATOM 713 C CA . SER A 1 95 ? 4.828 -15.087 -9.376 1.00 96.88 95 SER A CA 1
ATOM 714 C C . SER A 1 95 ? 6.293 -14.862 -9.727 1.00 96.88 95 SER A C 1
ATOM 716 O O . SER A 1 95 ? 6.649 -13.931 -10.448 1.00 96.88 95 SER A O 1
ATOM 718 N N . ARG A 1 96 ? 7.160 -15.717 -9.183 1.00 95.38 96 ARG A N 1
ATOM 719 C CA . ARG A 1 96 ? 8.607 -15.633 -9.394 1.00 95.38 96 ARG A CA 1
ATOM 720 C C . ARG A 1 96 ? 8.943 -15.621 -10.888 1.00 95.38 96 ARG A C 1
ATOM 722 O O . ARG A 1 96 ? 8.379 -16.406 -11.649 1.00 95.38 96 ARG A O 1
ATOM 729 N N . ASN A 1 97 ? 9.895 -14.781 -11.290 1.00 93.06 97 ASN A N 1
ATOM 730 C CA . ASN A 1 97 ? 10.314 -14.610 -12.688 1.00 93.06 97 ASN A CA 1
ATOM 731 C C . ASN A 1 97 ? 9.255 -13.993 -13.621 1.00 93.06 97 ASN A C 1
ATOM 733 O O . ASN A 1 97 ? 9.410 -14.069 -14.842 1.00 93.06 97 ASN A O 1
ATOM 737 N N . ILE A 1 98 ? 8.191 -13.373 -13.099 1.00 96.12 98 ILE A N 1
ATOM 738 C CA . ILE A 1 98 ? 7.254 -12.624 -13.944 1.00 96.12 98 ILE A CA 1
ATOM 739 C C . ILE A 1 98 ? 7.917 -11.347 -14.472 1.00 96.12 98 ILE A C 1
ATOM 741 O O . ILE A 1 98 ? 8.563 -10.613 -13.725 1.00 96.12 98 ILE A O 1
ATOM 745 N N . THR A 1 99 ? 7.763 -11.064 -15.764 1.00 97.12 99 THR A N 1
ATOM 746 C CA . THR A 1 99 ? 8.192 -9.781 -16.336 1.00 97.12 99 THR A CA 1
ATOM 747 C C . THR A 1 99 ? 7.244 -8.669 -15.902 1.00 97.12 99 THR A C 1
ATOM 749 O O . THR A 1 99 ? 6.056 -8.915 -15.680 1.00 97.12 99 THR A O 1
ATOM 752 N N . TRP A 1 100 ? 7.735 -7.431 -15.853 1.00 97.75 100 TRP A N 1
ATOM 753 C CA . TRP A 1 100 ? 6.902 -6.278 -15.507 1.00 97.75 100 TRP A CA 1
ATOM 754 C C . TRP A 1 100 ? 5.677 -6.145 -16.429 1.00 97.75 100 TRP A C 1
ATOM 756 O O . TRP A 1 100 ? 4.558 -5.956 -15.963 1.00 97.75 100 TRP A O 1
ATOM 766 N N . THR A 1 101 ? 5.852 -6.355 -17.738 1.00 96.81 101 THR A N 1
ATOM 767 C CA . THR A 1 101 ? 4.758 -6.296 -18.725 1.00 96.81 101 THR A CA 1
ATOM 768 C C . THR A 1 101 ? 3.667 -7.339 -18.478 1.00 96.81 101 THR A C 1
ATOM 770 O O . THR A 1 101 ? 2.482 -7.035 -18.606 1.00 96.81 101 THR A O 1
ATOM 773 N N . ASN A 1 102 ? 4.046 -8.558 -18.085 1.00 97.62 102 ASN A N 1
ATOM 774 C CA . ASN A 1 102 ? 3.084 -9.603 -17.744 1.00 97.62 102 ASN A CA 1
ATOM 775 C C . ASN A 1 102 ? 2.402 -9.313 -16.405 1.00 97.62 102 ASN A C 1
ATOM 777 O O . ASN A 1 102 ? 1.206 -9.556 -16.279 1.00 97.62 102 ASN A O 1
ATOM 781 N N . ALA A 1 103 ? 3.132 -8.774 -15.426 1.00 98.12 103 ALA A N 1
ATOM 782 C CA . ALA A 1 103 ? 2.565 -8.355 -14.148 1.00 98.12 103 ALA A CA 1
ATOM 783 C C . ALA A 1 103 ? 1.522 -7.239 -14.339 1.00 98.12 103 ALA A C 1
ATOM 785 O O . ALA A 1 103 ? 0.421 -7.343 -13.801 1.00 98.12 103 ALA A O 1
ATOM 786 N N . LEU A 1 104 ? 1.817 -6.245 -15.187 1.00 98.06 104 LEU A N 1
ATOM 787 C CA . LEU A 1 104 ? 0.889 -5.179 -15.574 1.00 98.06 104 LEU A CA 1
ATOM 788 C C . LEU A 1 104 ? -0.401 -5.748 -16.176 1.00 98.06 104 LEU A C 1
ATOM 790 O O . LEU A 1 104 ? -1.498 -5.431 -15.717 1.00 98.06 104 LEU A O 1
ATOM 794 N N . ALA A 1 105 ? -0.268 -6.629 -17.172 1.00 98.38 105 ALA A N 1
ATOM 795 C CA . ALA A 1 105 ? -1.410 -7.251 -17.833 1.00 98.38 105 ALA A CA 1
ATOM 796 C C . ALA A 1 105 ? -2.228 -8.130 -16.873 1.00 98.38 105 ALA A C 1
ATOM 798 O O . ALA A 1 105 ? -3.454 -8.076 -16.884 1.00 98.38 105 ALA A O 1
ATOM 799 N N . GLN A 1 106 ? -1.573 -8.923 -16.020 1.00 98.56 106 GLN A N 1
ATOM 800 C CA . GLN A 1 106 ? -2.266 -9.803 -15.080 1.00 98.56 106 GLN A CA 1
ATOM 801 C C . GLN A 1 106 ? -2.951 -9.032 -13.952 1.00 98.56 106 GLN A C 1
ATOM 803 O O . GLN A 1 106 ? -4.044 -9.431 -13.550 1.00 98.56 106 GLN A O 1
ATOM 808 N N . ALA A 1 107 ? -2.360 -7.945 -13.450 1.00 98.75 107 ALA A N 1
ATOM 809 C CA . ALA A 1 107 ? -2.990 -7.096 -12.440 1.00 98.75 107 ALA A CA 1
ATOM 810 C C . ALA A 1 107 ? -4.338 -6.545 -12.933 1.00 98.75 107 ALA A C 1
ATOM 812 O O . ALA A 1 107 ? -5.328 -6.663 -12.217 1.00 98.75 107 ALA A O 1
ATOM 813 N N . ALA A 1 108 ? -4.401 -6.098 -14.194 1.00 98.50 108 ALA A N 1
ATOM 814 C CA . ALA A 1 108 ? -5.618 -5.596 -14.844 1.00 98.50 108 ALA A CA 1
ATOM 815 C C . ALA A 1 108 ? -6.751 -6.633 -14.987 1.00 98.50 108 ALA A C 1
ATOM 817 O O . ALA A 1 108 ? -7.891 -6.271 -15.261 1.00 98.50 108 ALA A O 1
ATOM 818 N N . THR A 1 109 ? -6.459 -7.928 -14.817 1.00 98.50 109 THR A N 1
ATOM 819 C CA . THR A 1 109 ? -7.477 -8.997 -14.846 1.00 98.50 109 THR A CA 1
ATOM 820 C C . THR A 1 109 ? -8.031 -9.344 -13.470 1.00 98.50 109 THR A C 1
ATOM 822 O O . THR A 1 109 ? -8.961 -10.145 -13.364 1.00 98.50 109 THR A O 1
ATOM 825 N N . LYS A 1 110 ? -7.438 -8.808 -12.400 1.00 98.56 110 LYS A N 1
ATOM 826 C CA . LYS A 1 110 ? -7.871 -9.116 -11.043 1.00 98.56 110 LYS A CA 1
ATOM 827 C C . LYS A 1 110 ? -9.073 -8.271 -10.664 1.00 98.56 110 LYS A C 1
ATOM 829 O O . LYS A 1 110 ? -9.193 -7.120 -11.069 1.00 98.56 110 LYS A O 1
ATOM 834 N N . THR A 1 111 ? -9.929 -8.838 -9.825 1.00 98.31 111 THR A N 1
ATOM 835 C CA . THR A 1 111 ? -11.087 -8.142 -9.275 1.00 98.31 111 THR A CA 1
ATOM 836 C C . THR A 1 111 ? -11.207 -8.416 -7.788 1.00 98.31 111 THR A C 1
ATOM 838 O O . THR A 1 111 ? -11.055 -9.566 -7.367 1.00 98.31 111 THR A O 1
ATOM 841 N N . LEU A 1 112 ? -11.543 -7.394 -7.012 1.00 98.56 112 LEU A N 1
ATOM 842 C CA . LEU A 1 112 ? -11.802 -7.508 -5.581 1.00 98.56 112 LEU A CA 1
ATOM 843 C C . LEU A 1 112 ? -12.891 -6.510 -5.195 1.00 98.56 112 LEU A C 1
ATOM 845 O O . LEU A 1 112 ? -12.792 -5.339 -5.538 1.00 98.56 112 LEU A O 1
ATOM 849 N N . ASN A 1 113 ? -13.930 -6.968 -4.492 1.00 97.94 113 ASN A N 1
ATOM 850 C CA . ASN A 1 113 ? -14.992 -6.106 -3.958 1.00 97.94 113 ASN A CA 1
ATOM 851 C C . ASN A 1 113 ? -15.623 -5.158 -5.005 1.00 97.94 113 ASN A C 1
ATOM 853 O O . ASN A 1 113 ? -15.994 -4.030 -4.700 1.00 97.94 113 ASN A O 1
ATOM 857 N N . GLY A 1 114 ? -15.740 -5.606 -6.260 1.00 97.56 114 GLY A N 1
ATOM 858 C CA . GLY A 1 114 ? -16.271 -4.804 -7.371 1.00 97.56 114 GLY A CA 1
ATOM 859 C C . GLY A 1 114 ? -15.251 -3.893 -8.071 1.00 97.56 114 GLY A C 1
ATOM 860 O O . GLY A 1 114 ? -15.561 -3.370 -9.137 1.00 97.56 114 GLY A O 1
ATOM 861 N N . ALA A 1 115 ? -14.034 -3.743 -7.543 1.00 98.44 115 ALA A N 1
ATOM 862 C CA . ALA A 1 115 ? -12.949 -3.019 -8.200 1.00 98.44 115 ALA A CA 1
ATOM 863 C C . ALA A 1 115 ? -12.158 -3.914 -9.160 1.00 98.44 115 ALA A C 1
ATOM 865 O O . ALA A 1 115 ? -12.000 -5.116 -8.925 1.00 98.44 115 ALA A O 1
ATOM 866 N N . THR A 1 116 ? -11.613 -3.301 -10.212 1.00 98.38 116 THR A N 1
ATOM 867 C CA . THR A 1 116 ? -10.603 -3.909 -11.091 1.00 98.38 116 THR A CA 1
ATOM 868 C C . THR A 1 116 ? -9.216 -3.523 -10.591 1.00 98.38 116 THR A C 1
ATOM 870 O O . THR A 1 116 ? -8.978 -2.360 -10.275 1.00 98.38 116 THR A O 1
ATOM 873 N N . GLY A 1 117 ? -8.320 -4.499 -10.496 1.00 98.69 117 GLY A N 1
ATOM 874 C CA . GLY A 1 117 ? -6.975 -4.303 -9.973 1.00 98.69 117 GLY A CA 1
ATOM 875 C C . GLY A 1 117 ? -6.016 -3.679 -10.980 1.00 98.69 117 GLY A C 1
ATOM 876 O O . GLY A 1 117 ? -6.236 -3.698 -12.191 1.00 98.69 117 GLY A O 1
ATOM 877 N N . TYR A 1 118 ? -4.908 -3.158 -10.473 1.00 98.88 118 TYR A N 1
ATOM 878 C C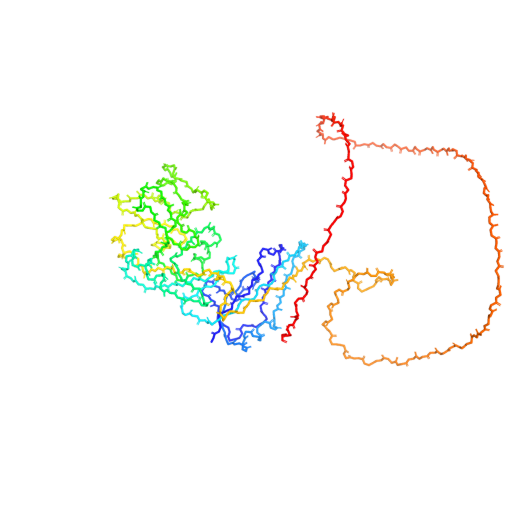A . TYR A 1 118 ? -3.801 -2.615 -11.256 1.00 98.88 118 TYR A CA 1
ATOM 879 C C . TYR A 1 118 ? -2.496 -2.779 -10.449 1.00 98.88 118 TYR A C 1
ATOM 881 O O . TYR A 1 118 ? -2.548 -2.913 -9.235 1.00 98.88 118 TYR A O 1
ATOM 889 N N . LEU A 1 119 ? -1.315 -2.869 -11.081 1.00 98.69 119 LEU A N 1
ATOM 890 C CA . LEU A 1 119 ? -0.046 -2.763 -10.344 1.00 98.69 119 LEU A CA 1
ATOM 891 C C . LEU A 1 119 ? -0.035 -1.502 -9.495 1.00 98.69 119 LEU A C 1
ATOM 893 O O . LEU A 1 119 ? -0.307 -0.433 -10.033 1.00 98.69 119 LEU A O 1
ATOM 897 N N . VAL A 1 120 ? 0.323 -1.652 -8.225 1.00 98.88 120 VAL A N 1
ATOM 898 C CA . VAL A 1 120 ? 0.290 -0.572 -7.243 1.00 98.88 120 VAL A CA 1
ATOM 899 C C . VAL A 1 120 ? 0.990 0.690 -7.738 1.00 98.88 120 VAL A C 1
ATOM 901 O O . VAL A 1 120 ? 2.090 0.637 -8.304 1.00 98.88 120 VAL A O 1
ATOM 904 N N . THR A 1 121 ? 0.350 1.819 -7.488 1.00 98.69 121 THR A N 1
ATOM 905 C CA . THR A 1 121 ? 0.920 3.157 -7.619 1.00 98.69 121 THR A CA 1
ATOM 906 C C . THR A 1 121 ? 1.183 3.673 -6.216 1.00 98.69 121 THR A C 1
ATOM 908 O O . THR A 1 121 ? 0.358 3.465 -5.343 1.00 98.69 121 THR A O 1
ATOM 911 N N . ILE A 1 122 ? 2.335 4.291 -5.960 1.00 98.62 122 ILE A N 1
ATOM 912 C CA . ILE A 1 122 ? 2.696 4.720 -4.602 1.00 98.62 122 ILE A CA 1
ATOM 913 C C . ILE A 1 122 ? 2.905 6.226 -4.608 1.00 98.62 122 ILE A C 1
ATOM 915 O O . ILE A 1 122 ? 3.929 6.728 -5.069 1.00 98.62 122 ILE A O 1
ATOM 919 N N . THR A 1 123 ? 1.916 6.954 -4.114 1.00 98.25 123 THR A N 1
ATOM 920 C CA . THR A 1 123 ? 1.801 8.405 -4.311 1.00 98.25 123 THR A CA 1
ATOM 921 C C . THR A 1 123 ? 2.166 9.220 -3.077 1.00 98.25 123 THR A C 1
ATOM 923 O O . THR A 1 123 ? 2.369 10.427 -3.174 1.00 98.25 123 THR A O 1
ATOM 926 N N . THR A 1 124 ? 2.274 8.583 -1.910 1.00 98.31 124 THR A N 1
ATOM 927 C CA . THR A 1 124 ? 2.584 9.265 -0.649 1.00 98.31 124 THR A CA 1
ATOM 928 C C . THR A 1 124 ? 3.513 8.444 0.234 1.00 98.31 124 THR A C 1
ATOM 930 O O . THR A 1 124 ? 3.581 7.218 0.129 1.00 98.31 124 THR A O 1
ATOM 933 N N . ASP A 1 125 ? 4.165 9.119 1.185 1.00 98.19 125 ASP A N 1
ATOM 934 C CA . ASP A 1 125 ? 4.956 8.434 2.208 1.00 98.19 125 ASP A CA 1
ATOM 935 C C . ASP A 1 125 ? 4.106 7.480 3.046 1.00 98.19 125 ASP A C 1
ATOM 937 O O . ASP A 1 125 ? 4.480 6.329 3.234 1.00 98.19 125 ASP A O 1
ATOM 941 N N . SER A 1 126 ? 2.911 7.910 3.462 1.00 97.38 126 SER A N 1
ATOM 942 C CA . SER A 1 126 ? 2.011 7.079 4.271 1.00 97.38 126 SER A CA 1
ATOM 943 C C . SER A 1 126 ? 1.627 5.761 3.590 1.00 97.38 126 SER A C 1
ATOM 945 O O . SER A 1 126 ? 1.554 4.719 4.241 1.00 97.38 126 SER A O 1
ATOM 947 N N . GLU A 1 127 ? 1.444 5.784 2.271 1.00 98.31 127 GLU A N 1
ATOM 948 C CA . GLU A 1 127 ? 1.164 4.595 1.475 1.00 98.31 127 GLU A CA 1
ATOM 949 C C . GLU A 1 127 ? 2.385 3.674 1.381 1.00 98.31 127 GLU A C 1
ATOM 951 O O . GLU A 1 127 ? 2.276 2.464 1.587 1.00 98.31 127 GLU A O 1
ATOM 956 N N . ASN A 1 128 ? 3.568 4.238 1.139 1.00 98.56 128 ASN A N 1
ATOM 957 C CA . ASN A 1 128 ? 4.803 3.464 1.092 1.00 98.56 128 ASN A CA 1
ATOM 958 C C . ASN A 1 128 ? 5.132 2.825 2.452 1.00 98.56 128 ASN A C 1
ATOM 960 O O . ASN A 1 128 ? 5.521 1.660 2.504 1.00 98.56 128 ASN A O 1
ATOM 964 N N . GLN A 1 129 ? 4.911 3.549 3.556 1.00 98.00 129 GLN A N 1
ATOM 965 C CA . GLN A 1 129 ? 5.030 3.024 4.922 1.00 98.00 129 GLN A CA 1
ATOM 966 C C . GLN A 1 129 ? 4.022 1.893 5.171 1.00 98.00 129 GLN A C 1
ATOM 968 O O . GLN A 1 129 ? 4.366 0.882 5.787 1.00 98.00 129 GLN A O 1
ATOM 973 N N . PHE A 1 130 ? 2.793 2.015 4.657 1.00 98.25 130 PHE A N 1
ATOM 974 C CA . PHE A 1 130 ? 1.812 0.935 4.748 1.00 98.25 130 PHE A CA 1
ATOM 975 C C . PHE A 1 130 ? 2.302 -0.333 4.035 1.00 98.25 130 PHE A C 1
ATOM 977 O O . PHE A 1 130 ? 2.279 -1.419 4.617 1.00 98.25 130 PHE A O 1
ATOM 984 N N . ILE A 1 131 ? 2.807 -0.199 2.806 1.00 98.56 131 ILE A N 1
ATOM 985 C CA . ILE A 1 131 ? 3.366 -1.318 2.031 1.00 98.56 131 ILE A CA 1
ATOM 986 C C . ILE A 1 131 ? 4.610 -1.903 2.717 1.00 98.56 131 ILE A C 1
ATOM 988 O O . ILE A 1 131 ? 4.803 -3.117 2.721 1.00 98.56 131 ILE A O 1
ATOM 992 N N . MET A 1 132 ? 5.441 -1.060 3.326 1.00 97.75 132 MET A N 1
ATOM 993 C CA . MET A 1 132 ? 6.641 -1.470 4.052 1.00 97.75 132 MET A CA 1
ATOM 994 C C . MET A 1 132 ? 6.317 -2.330 5.283 1.00 97.75 132 MET A C 1
ATOM 996 O O . MET A 1 132 ? 6.974 -3.349 5.499 1.00 97.75 132 MET A O 1
ATOM 1000 N N . PHE A 1 133 ? 5.339 -1.928 6.099 1.00 97.19 133 PHE A N 1
ATOM 1001 C CA . PHE A 1 133 ? 5.101 -2.550 7.407 1.00 97.19 133 PHE A CA 1
ATOM 1002 C C . PHE A 1 133 ? 3.958 -3.564 7.436 1.00 97.19 133 PHE A C 1
ATOM 1004 O O . PHE A 1 133 ? 4.018 -4.519 8.211 1.00 97.19 133 PHE A O 1
ATOM 1011 N N . TYR A 1 134 ? 2.930 -3.385 6.607 1.00 98.12 134 TYR A N 1
ATOM 1012 C CA . TYR A 1 134 ? 1.666 -4.117 6.733 1.00 98.12 134 TYR A CA 1
ATOM 1013 C C . TYR A 1 134 ? 1.345 -5.023 5.543 1.00 98.12 134 TYR A C 1
ATOM 1015 O O . TYR A 1 134 ? 0.343 -5.738 5.567 1.00 98.12 134 TYR A O 1
ATOM 1023 N N . VAL A 1 135 ? 2.216 -5.068 4.532 1.00 98.25 135 VAL A N 1
ATOM 1024 C CA . VAL A 1 135 ? 2.110 -5.982 3.390 1.00 98.25 135 VAL A CA 1
ATOM 1025 C C . VAL A 1 135 ? 3.255 -6.992 3.445 1.00 98.25 135 VAL A C 1
ATOM 1027 O O . VAL A 1 135 ? 4.427 -6.636 3.359 1.00 98.25 135 VAL A O 1
ATOM 1030 N N . ASN A 1 136 ? 2.930 -8.283 3.554 1.00 97.38 136 ASN A N 1
ATOM 1031 C CA . ASN A 1 136 ? 3.936 -9.348 3.539 1.00 97.38 136 ASN A CA 1
ATOM 1032 C C . ASN A 1 136 ? 4.378 -9.667 2.103 1.00 97.38 136 ASN A C 1
ATOM 1034 O O . ASN A 1 136 ? 3.907 -10.634 1.496 1.00 97.38 136 ASN A O 1
ATOM 1038 N N . ALA A 1 137 ? 5.240 -8.820 1.543 1.00 96.12 137 ALA A N 1
ATOM 1039 C CA . ALA A 1 137 ? 5.782 -8.985 0.202 1.00 96.12 137 ALA A CA 1
ATOM 1040 C C . ALA A 1 137 ? 7.179 -8.359 0.078 1.00 96.12 137 ALA A C 1
ATOM 1042 O O . ALA A 1 137 ? 7.433 -7.277 0.605 1.00 96.12 137 ALA A O 1
ATOM 1043 N N . SER A 1 138 ? 8.071 -9.013 -0.665 1.00 96.25 138 SER A N 1
ATOM 1044 C CA . SER A 1 138 ? 9.414 -8.516 -0.982 1.00 96.25 138 SER A CA 1
ATOM 1045 C C . SER A 1 138 ? 9.726 -8.721 -2.457 1.00 96.25 138 SER A C 1
ATOM 1047 O O . SER A 1 138 ? 9.171 -9.630 -3.078 1.00 96.25 138 SER A O 1
ATOM 1049 N N . ASP A 1 139 ? 10.621 -7.899 -3.003 1.00 96.56 139 ASP A N 1
ATOM 1050 C CA . ASP A 1 139 ? 11.045 -7.945 -4.404 1.00 96.56 139 ASP A CA 1
ATOM 1051 C C . ASP A 1 139 ? 9.847 -7.955 -5.361 1.00 96.56 139 ASP A C 1
ATOM 1053 O O . ASP A 1 139 ? 9.583 -8.954 -6.040 1.00 96.56 139 ASP A O 1
ATOM 1057 N N . ILE A 1 140 ? 9.072 -6.871 -5.362 1.00 96.88 140 ILE A N 1
ATOM 1058 C CA . ILE A 1 140 ? 7.795 -6.807 -6.080 1.00 96.88 140 ILE A CA 1
ATOM 1059 C C . ILE A 1 140 ? 7.777 -5.714 -7.135 1.00 96.88 140 ILE A C 1
ATOM 1061 O O . ILE A 1 140 ? 8.264 -4.608 -6.906 1.00 96.88 140 ILE A O 1
ATOM 1065 N N . TRP A 1 141 ? 7.161 -6.020 -8.277 1.00 98.44 141 TRP A N 1
ATOM 1066 C CA . TRP A 1 141 ? 6.848 -5.012 -9.287 1.00 98.44 141 TRP A CA 1
ATOM 1067 C C . TRP A 1 141 ? 5.779 -4.031 -8.804 1.00 98.44 141 TRP A C 1
ATOM 1069 O O . TRP A 1 141 ? 4.792 -4.439 -8.181 1.00 98.44 141 TRP A O 1
ATOM 1079 N N . ILE A 1 142 ? 5.963 -2.764 -9.183 1.00 98.62 142 ILE A N 1
ATOM 1080 C CA . ILE A 1 142 ? 5.008 -1.660 -9.018 1.00 98.62 142 ILE A CA 1
ATOM 1081 C C . ILE A 1 142 ? 4.712 -1.016 -10.383 1.00 98.62 142 ILE A C 1
ATOM 1083 O O . ILE A 1 142 ? 5.393 -1.301 -11.367 1.00 98.62 142 ILE A O 1
ATOM 1087 N N . GLY A 1 143 ? 3.708 -0.147 -10.477 1.00 98.44 143 GLY A N 1
ATOM 1088 C CA . GLY A 1 143 ? 3.229 0.443 -11.736 1.00 98.44 143 GLY A CA 1
ATOM 1089 C C . GLY A 1 143 ? 4.158 1.467 -12.407 1.00 98.44 143 GLY A C 1
ATOM 1090 O O . GLY A 1 143 ? 3.766 2.080 -13.400 1.00 98.44 143 GLY A O 1
ATOM 1091 N N . ALA A 1 144 ? 5.366 1.682 -11.882 1.00 98.50 144 ALA A N 1
ATOM 1092 C CA . ALA A 1 144 ? 6.311 2.696 -12.345 1.00 98.50 144 ALA A CA 1
ATOM 1093 C C . ALA A 1 144 ? 7.127 2.245 -13.568 1.00 98.50 144 ALA A C 1
ATOM 1095 O O . ALA A 1 144 ? 7.660 1.133 -13.591 1.00 98.50 144 ALA A O 1
ATOM 1096 N N . SER A 1 145 ? 7.282 3.123 -14.563 1.00 98.31 145 SER A N 1
ATOM 1097 C CA . SER A 1 145 ? 8.178 2.901 -15.707 1.00 98.31 145 SER A CA 1
ATOM 1098 C C . SER A 1 145 ? 8.582 4.202 -16.401 1.00 98.31 145 SER A C 1
ATOM 1100 O O . SER A 1 145 ? 7.762 5.116 -16.530 1.00 98.31 145 SER A O 1
ATOM 1102 N N . ASP A 1 146 ? 9.799 4.243 -16.940 1.00 98.38 146 ASP A N 1
ATOM 1103 C CA . ASP A 1 146 ? 10.286 5.282 -17.856 1.00 98.38 146 ASP A CA 1
ATOM 1104 C C . ASP A 1 146 ? 10.573 4.754 -19.279 1.00 98.38 146 ASP A C 1
ATOM 1106 O O . ASP A 1 146 ? 11.091 5.474 -20.125 1.00 98.38 146 ASP A O 1
ATOM 1110 N N . ALA A 1 147 ? 10.152 3.524 -19.606 1.00 96.62 147 ALA A N 1
ATOM 1111 C CA . ALA A 1 147 ? 10.458 2.862 -20.884 1.00 96.62 147 ALA A CA 1
ATOM 1112 C C . ALA A 1 147 ? 10.012 3.639 -22.144 1.00 96.62 147 ALA A C 1
ATOM 1114 O O . ALA A 1 147 ? 10.417 3.306 -23.257 1.00 96.62 147 ALA A O 1
ATOM 1115 N N . GLY A 1 148 ? 9.119 4.626 -21.995 1.00 93.19 148 GLY A N 1
ATOM 1116 C CA . GLY A 1 148 ? 8.693 5.506 -23.086 1.00 93.19 148 GLY A CA 1
ATOM 1117 C C . GLY A 1 148 ? 9.646 6.676 -23.347 1.00 93.19 148 GLY A C 1
ATOM 1118 O O . GLY A 1 148 ? 9.742 7.128 -24.487 1.00 93.19 148 GLY A O 1
ATOM 1119 N N . ASN A 1 149 ? 10.332 7.166 -22.313 1.00 96.62 149 ASN A N 1
ATOM 1120 C CA . ASN A 1 149 ? 11.317 8.235 -22.394 1.00 96.62 149 ASN A CA 1
ATOM 1121 C C . ASN A 1 149 ? 12.249 8.163 -21.175 1.00 96.62 149 ASN A C 1
ATOM 1123 O O . ASN A 1 149 ? 11.820 8.420 -20.053 1.00 96.62 149 ASN A O 1
ATOM 1127 N N . GLU A 1 150 ? 13.513 7.837 -21.427 1.00 97.06 150 GLU A N 1
ATOM 1128 C CA . GLU A 1 150 ? 14.552 7.672 -20.409 1.00 97.06 150 GLU A CA 1
ATOM 1129 C C . GLU A 1 150 ? 14.595 8.844 -19.414 1.00 97.06 150 GLU A C 1
ATOM 1131 O O . GLU A 1 150 ? 14.676 10.014 -19.810 1.00 97.06 150 GLU A O 1
ATOM 1136 N N . GLY A 1 151 ? 14.557 8.528 -18.118 1.00 97.50 151 GLY A N 1
ATOM 1137 C CA . GLY A 1 151 ? 14.566 9.517 -17.041 1.00 97.50 151 GLY A CA 1
ATOM 1138 C C . GLY A 1 151 ? 13.233 10.245 -16.833 1.00 97.50 151 GLY A C 1
ATOM 1139 O O . GLY A 1 151 ? 13.179 11.174 -16.028 1.00 97.50 151 GLY A O 1
ATOM 1140 N N . VAL A 1 152 ? 12.157 9.861 -17.527 1.00 98.50 152 VAL A N 1
ATOM 1141 C CA . VAL A 1 152 ? 10.791 10.365 -17.304 1.00 98.50 152 VAL A CA 1
ATOM 1142 C C . VAL A 1 152 ? 9.926 9.227 -16.779 1.00 98.50 152 VAL A C 1
ATOM 1144 O O . VAL A 1 152 ? 9.292 8.482 -17.527 1.00 98.50 152 VAL A O 1
ATOM 1147 N N . TRP A 1 153 ? 9.903 9.100 -15.459 1.00 98.75 153 TRP A N 1
ATOM 1148 C CA . TRP A 1 153 ? 9.209 8.025 -14.764 1.00 98.75 153 TRP A CA 1
ATOM 1149 C C . TRP A 1 153 ? 7.734 8.359 -14.570 1.00 98.75 153 TRP A C 1
ATOM 1151 O O . TRP A 1 153 ? 7.374 9.395 -14.003 1.00 98.75 153 TRP A O 1
ATOM 1161 N N . THR A 1 154 ? 6.877 7.450 -15.029 1.00 98.69 154 THR A N 1
ATOM 1162 C CA . THR A 1 154 ? 5.419 7.605 -15.017 1.00 98.69 154 THR A CA 1
ATOM 1163 C C . THR A 1 154 ? 4.736 6.398 -14.389 1.00 98.69 154 THR A C 1
ATOM 1165 O O . THR A 1 154 ? 5.220 5.266 -14.502 1.00 98.69 154 THR A O 1
ATOM 1168 N N . TRP A 1 155 ? 3.583 6.625 -13.763 1.00 98.75 155 TRP A N 1
ATOM 1169 C CA . TRP A 1 155 ? 2.650 5.549 -13.432 1.00 98.75 155 TRP A CA 1
ATOM 1170 C C . TRP A 1 155 ? 1.969 5.063 -14.711 1.00 98.75 155 TRP A C 1
ATOM 1172 O O . TRP A 1 155 ? 1.498 5.860 -15.524 1.00 98.75 155 TRP A O 1
ATOM 1182 N N . ARG A 1 156 ? 1.944 3.750 -14.944 1.00 98.31 156 ARG A N 1
ATOM 1183 C CA . ARG A 1 156 ? 1.506 3.174 -16.231 1.00 98.31 156 ARG A CA 1
ATOM 1184 C C . ARG A 1 156 ? 0.074 2.654 -16.235 1.00 98.31 156 ARG A C 1
ATOM 1186 O O . ARG A 1 156 ? -0.387 2.154 -17.260 1.00 98.31 156 ARG A O 1
ATOM 1193 N N . ASN A 1 157 ? -0.606 2.748 -15.106 1.00 98.44 157 ASN A N 1
ATOM 1194 C CA . ASN A 1 157 ? -1.901 2.150 -14.824 1.00 98.44 157 ASN A CA 1
ATOM 1195 C C . ASN A 1 157 ? -2.502 2.784 -13.561 1.00 98.44 157 ASN A C 1
ATOM 1197 O O . ASN A 1 157 ? -1.904 3.688 -12.987 1.00 98.44 157 ASN A O 1
ATOM 1201 N N . GLY A 1 158 ? -3.676 2.296 -13.153 1.00 97.81 158 GLY A N 1
ATOM 1202 C CA . GLY A 1 158 ? -4.410 2.860 -12.024 1.00 97.81 158 GLY A CA 1
ATOM 1203 C C . GLY A 1 158 ? -5.020 4.230 -12.339 1.00 97.81 158 GLY A C 1
ATOM 1204 O O . GLY A 1 158 ? -4.954 4.686 -13.488 1.00 97.81 158 GLY A O 1
ATOM 1205 N N . PRO A 1 159 ? -5.634 4.878 -11.339 1.00 97.38 159 PRO A N 1
ATOM 1206 C CA . PRO A 1 159 ? -6.114 6.258 -11.437 1.00 97.38 159 PRO A CA 1
ATOM 1207 C C . PRO A 1 159 ? -5.031 7.260 -11.874 1.00 97.38 159 PRO A C 1
ATOM 1209 O O . PRO A 1 159 ? -5.338 8.258 -12.522 1.00 97.38 159 PRO A O 1
ATOM 1212 N N . GLU A 1 160 ? -3.765 6.968 -11.583 1.00 98.31 160 GLU A N 1
ATOM 1213 C CA . GLU A 1 160 ? -2.597 7.810 -11.846 1.00 98.31 160 GLU A CA 1
ATOM 1214 C C . GLU A 1 160 ? -1.986 7.597 -13.239 1.00 98.31 160 GLU A C 1
ATOM 1216 O O . GLU A 1 160 ? -0.957 8.201 -13.556 1.00 98.31 160 GLU A O 1
ATOM 1221 N N . ALA A 1 161 ? -2.575 6.749 -14.086 1.00 98.19 161 ALA A N 1
ATOM 1222 C CA . ALA A 1 161 ? -2.005 6.382 -15.380 1.00 98.19 161 ALA A CA 1
ATOM 1223 C C . ALA A 1 161 ? -1.612 7.605 -16.234 1.00 98.19 161 ALA A C 1
ATOM 1225 O O . ALA A 1 161 ? -2.424 8.479 -16.531 1.00 98.19 161 ALA A O 1
ATOM 1226 N N . GLY A 1 162 ? -0.354 7.633 -16.680 1.00 98.19 162 GLY A N 1
ATOM 1227 C CA . GLY A 1 162 ? 0.225 8.724 -17.469 1.00 98.19 162 GLY A CA 1
ATOM 1228 C C . GLY A 1 162 ? 0.801 9.872 -16.638 1.00 98.19 162 GLY A C 1
ATOM 1229 O O . GLY A 1 162 ? 1.428 10.764 -17.207 1.00 98.19 162 GLY A O 1
ATOM 1230 N N . THR A 1 163 ? 0.647 9.847 -15.315 1.00 98.56 163 THR A N 1
ATOM 1231 C CA . THR A 1 163 ? 1.203 10.871 -14.426 1.00 98.56 163 THR A CA 1
ATOM 1232 C C . THR A 1 163 ? 2.699 10.656 -14.249 1.00 98.56 163 THR A C 1
ATOM 1234 O O . THR A 1 163 ? 3.136 9.577 -13.841 1.00 98.56 163 THR A O 1
ATOM 1237 N N . GLN A 1 164 ? 3.489 11.689 -14.541 1.00 98.69 164 GLN A N 1
ATOM 1238 C CA . GLN A 1 164 ? 4.905 11.717 -14.191 1.00 98.69 164 GLN A CA 1
ATOM 1239 C C . GLN A 1 164 ? 5.051 11.921 -12.684 1.00 98.69 164 GLN A C 1
ATOM 1241 O O . GLN A 1 164 ? 4.412 12.802 -12.116 1.00 98.69 164 GLN A O 1
ATOM 1246 N N . PHE A 1 165 ? 5.908 11.127 -12.047 1.00 98.69 165 PHE A N 1
ATOM 1247 C CA . PHE A 1 165 ? 6.219 11.284 -10.622 1.00 98.69 165 PHE A CA 1
ATOM 1248 C C . PHE A 1 165 ? 7.709 11.534 -10.361 1.00 98.69 165 PHE A C 1
ATOM 1250 O O . PHE A 1 165 ? 8.063 11.978 -9.270 1.00 98.69 165 PHE A O 1
ATOM 1257 N N . TRP A 1 166 ? 8.588 11.271 -11.335 1.00 98.75 166 TRP A N 1
ATOM 1258 C CA . TRP A 1 166 ? 10.027 11.495 -11.200 1.00 98.75 166 TRP A CA 1
ATOM 1259 C C . TRP A 1 166 ? 10.676 11.941 -12.518 1.00 98.75 166 TRP A C 1
ATOM 1261 O O . TRP A 1 166 ? 10.294 11.506 -13.610 1.00 98.75 166 TRP A O 1
ATOM 1271 N N . GLN A 1 167 ? 11.653 12.842 -12.411 1.00 98.56 167 GLN A N 1
ATOM 1272 C CA . GLN A 1 167 ? 12.438 13.386 -13.517 1.00 98.56 167 GLN A CA 1
ATOM 1273 C C . GLN A 1 167 ? 13.933 13.208 -13.242 1.00 98.56 167 GLN A C 1
ATOM 1275 O O . GLN A 1 167 ? 14.420 13.654 -12.210 1.00 98.56 167 GLN A O 1
ATOM 1280 N N . GLY A 1 168 ? 14.673 12.666 -14.212 1.00 97.31 168 GLY A N 1
ATOM 1281 C CA . GLY A 1 168 ? 16.125 12.477 -14.162 1.00 97.31 168 GLY A CA 1
ATOM 1282 C C . GLY A 1 168 ? 16.557 11.112 -13.614 1.00 97.31 168 GLY A C 1
ATOM 1283 O O . GLY A 1 168 ? 15.734 10.226 -13.401 1.00 97.31 168 GLY A O 1
ATOM 1284 N N . GLY A 1 169 ? 17.871 10.954 -13.418 1.00 96.31 169 GLY A N 1
ATOM 1285 C CA . GLY A 1 169 ? 18.471 9.774 -12.783 1.00 96.31 169 GLY A CA 1
ATOM 1286 C C . GLY A 1 169 ? 18.396 9.858 -11.259 1.00 96.31 169 GLY A C 1
ATOM 1287 O O . GLY A 1 169 ? 17.403 10.324 -10.704 1.00 96.31 169 GLY A O 1
ATOM 1288 N N . THR A 1 170 ? 19.467 9.469 -10.572 1.00 97.62 170 THR A N 1
ATOM 1289 C CA . THR A 1 170 ? 19.526 9.502 -9.102 1.00 97.62 170 THR A CA 1
ATOM 1290 C C . THR A 1 170 ? 19.351 10.921 -8.527 1.00 97.62 170 THR A C 1
ATOM 1292 O O . THR A 1 170 ? 19.717 11.906 -9.184 1.00 97.62 170 THR A O 1
ATOM 1295 N N . PRO A 1 171 ? 18.906 11.073 -7.260 1.00 95.50 171 PRO A N 1
ATOM 1296 C CA . PRO A 1 171 ? 18.883 12.373 -6.585 1.00 95.50 171 PRO A CA 1
ATOM 1297 C C . PRO A 1 171 ? 20.239 13.100 -6.619 1.00 95.50 171 PRO A C 1
ATOM 1299 O O . PRO A 1 171 ? 20.306 14.310 -6.826 1.00 95.50 171 PRO A O 1
ATOM 1302 N N . ALA A 1 172 ? 21.346 12.357 -6.486 1.00 95.00 172 ALA A N 1
ATOM 1303 C CA . ALA A 1 172 ? 22.703 12.907 -6.539 1.00 95.00 172 ALA A CA 1
ATOM 1304 C C . ALA A 1 172 ? 23.080 13.472 -7.924 1.00 95.00 172 ALA A C 1
ATOM 1306 O O . ALA A 1 172 ? 23.977 14.306 -8.028 1.00 95.00 172 ALA A O 1
ATOM 1307 N N . GLN A 1 173 ? 22.390 13.039 -8.980 1.00 94.81 173 GLN A N 1
ATOM 1308 C CA . GLN A 1 173 ? 22.544 13.522 -10.354 1.00 94.81 173 GLN A CA 1
ATOM 1309 C C . GLN A 1 173 ? 21.493 14.581 -10.727 1.00 94.81 173 GLN A C 1
ATOM 1311 O O . GLN A 1 173 ? 21.341 14.910 -11.902 1.00 94.81 173 GLN A O 1
ATOM 1316 N N . GLY A 1 174 ? 20.780 15.132 -9.740 1.00 95.88 174 GLY A N 1
ATOM 1317 C CA . GLY A 1 174 ? 19.760 16.157 -9.950 1.00 95.88 174 GLY A CA 1
ATOM 1318 C C . GLY A 1 174 ? 18.384 15.603 -10.306 1.00 95.88 174 GLY A C 1
ATOM 1319 O O . GLY A 1 174 ? 17.558 16.365 -10.802 1.00 95.88 174 GLY A O 1
ATOM 1320 N N . GLY A 1 175 ? 18.133 14.310 -10.078 1.00 98.12 175 GLY A N 1
ATOM 1321 C CA . GLY A 1 175 ? 16.792 13.749 -10.180 1.00 98.12 175 GLY A CA 1
ATOM 1322 C C . GLY A 1 175 ? 15.867 14.260 -9.072 1.00 98.12 175 GLY A C 1
ATOM 1323 O O . GLY A 1 175 ? 16.315 14.506 -7.948 1.00 98.12 175 GLY A O 1
ATOM 1324 N N . TYR A 1 176 ? 14.586 14.448 -9.382 1.00 98.44 176 TYR A N 1
ATOM 1325 C CA . TYR A 1 176 ? 13.605 14.992 -8.442 1.00 98.44 176 TYR A CA 1
ATOM 1326 C C . TYR A 1 176 ? 12.191 14.462 -8.692 1.00 98.44 176 TYR A C 1
ATOM 1328 O O . TYR A 1 176 ? 11.825 14.114 -9.816 1.00 98.44 176 TYR A O 1
ATOM 1336 N N . ALA A 1 177 ? 11.383 14.435 -7.629 1.00 98.56 177 ALA A N 1
ATOM 1337 C CA . ALA A 1 177 ? 9.972 14.086 -7.714 1.00 98.56 177 ALA A CA 1
ATOM 1338 C C . ALA A 1 177 ? 9.148 15.257 -8.272 1.00 98.56 177 ALA A C 1
ATOM 1340 O O . ALA A 1 177 ? 9.421 16.420 -7.963 1.00 98.56 177 ALA A O 1
ATOM 1341 N N . THR A 1 178 ? 8.140 14.957 -9.086 1.00 98.62 178 THR A N 1
ATOM 1342 C CA . THR A 1 178 ? 7.345 15.958 -9.815 1.00 98.62 178 THR A CA 1
ATOM 1343 C C . THR A 1 178 ? 5.938 16.134 -9.239 1.00 98.62 178 THR A C 1
ATOM 1345 O O . THR A 1 178 ? 5.455 15.314 -8.456 1.00 98.62 178 THR A O 1
ATOM 1348 N N . GLU A 1 179 ? 5.266 17.214 -9.649 1.00 96.31 179 GLU A N 1
ATOM 1349 C CA . GLU A 1 179 ? 3.818 17.394 -9.464 1.00 96.31 179 GLU A CA 1
ATOM 1350 C C . GLU A 1 179 ? 3.048 16.186 -10.046 1.00 96.31 179 GLU A C 1
ATOM 1352 O O . GLU A 1 179 ? 3.502 15.629 -11.051 1.00 96.31 179 GLU A O 1
ATOM 1357 N N . PRO A 1 180 ? 1.898 15.775 -9.470 1.00 97.25 180 PRO A N 1
ATOM 1358 C CA . PRO A 1 180 ? 1.191 16.372 -8.325 1.00 97.25 180 PRO A CA 1
ATOM 1359 C C . PRO A 1 180 ? 1.593 15.827 -6.960 1.00 97.25 180 PRO A C 1
ATOM 1361 O O . PRO A 1 180 ? 1.255 16.427 -5.943 1.00 97.25 180 PRO A O 1
ATOM 1364 N N . TYR A 1 181 ? 2.320 14.715 -6.925 1.00 96.50 181 TYR A N 1
ATOM 1365 C CA . TYR A 1 181 ? 2.536 13.972 -5.687 1.00 96.50 181 TYR A CA 1
ATOM 1366 C C . TYR A 1 181 ? 3.806 14.376 -4.942 1.00 96.50 181 TYR A C 1
ATOM 1368 O O . TYR A 1 181 ? 3.859 14.242 -3.723 1.00 96.50 181 TYR A O 1
ATOM 1376 N N . TYR A 1 182 ? 4.826 14.874 -5.654 1.00 97.88 182 TYR A N 1
ATOM 1377 C CA . TYR A 1 182 ? 6.132 15.228 -5.086 1.00 97.88 182 TYR A CA 1
ATOM 1378 C C . TYR A 1 182 ? 6.734 14.111 -4.218 1.00 97.88 182 TYR A C 1
ATOM 1380 O O . TYR A 1 182 ? 7.415 14.371 -3.225 1.00 97.88 182 TYR A O 1
ATOM 1388 N N . TYR A 1 183 ? 6.483 12.857 -4.603 1.00 98.44 183 TYR A N 1
ATOM 1389 C CA . TYR A 1 183 ? 6.887 11.684 -3.847 1.00 98.44 183 TYR A CA 1
ATOM 1390 C C . TYR A 1 183 ? 7.572 10.645 -4.732 1.00 98.44 183 TYR A C 1
ATOM 1392 O O . TYR A 1 183 ? 7.076 10.280 -5.796 1.00 98.44 183 TYR A O 1
ATOM 1400 N N . ALA A 1 184 ? 8.705 10.147 -4.247 1.00 98.12 184 ALA A N 1
ATOM 1401 C CA . ALA A 1 184 ? 9.341 8.926 -4.710 1.00 98.12 184 ALA A CA 1
ATOM 1402 C C . ALA A 1 184 ? 10.193 8.357 -3.571 1.00 98.12 184 ALA A C 1
ATOM 1404 O O . ALA A 1 184 ? 10.823 9.122 -2.839 1.00 98.12 184 ALA A O 1
ATOM 1405 N N . ALA A 1 185 ? 10.252 7.032 -3.442 1.00 97.62 185 ALA A N 1
ATOM 1406 C CA . ALA A 1 185 ? 11.056 6.364 -2.415 1.00 97.62 185 ALA A CA 1
ATOM 1407 C C . ALA A 1 185 ? 12.205 5.545 -3.013 1.00 97.62 185 ALA A C 1
ATOM 1409 O O . ALA A 1 185 ? 12.486 4.433 -2.571 1.00 97.62 185 ALA A O 1
ATOM 1410 N N . TRP A 1 186 ? 12.874 6.087 -4.035 1.00 97.81 186 TRP A N 1
ATOM 1411 C CA . TRP A 1 186 ? 14.074 5.480 -4.607 1.00 97.81 186 TRP A CA 1
ATOM 1412 C C . TRP A 1 186 ? 15.109 5.149 -3.529 1.00 97.81 186 TRP A C 1
ATOM 1414 O O . TRP A 1 186 ? 15.397 5.961 -2.646 1.00 97.81 186 TRP A O 1
ATOM 1424 N N . ALA A 1 187 ? 15.674 3.946 -3.604 1.00 96.69 187 ALA A N 1
ATOM 1425 C CA . ALA A 1 187 ? 16.783 3.546 -2.756 1.00 96.69 187 ALA A CA 1
ATOM 1426 C C . ALA A 1 187 ? 17.998 4.470 -2.977 1.00 96.69 187 ALA A C 1
ATOM 1428 O O . ALA A 1 187 ? 18.093 5.160 -3.998 1.00 96.69 187 ALA A O 1
ATOM 1429 N N . PRO A 1 188 ? 18.972 4.491 -2.049 1.00 94.00 188 PRO A N 1
ATOM 1430 C CA . PRO A 1 188 ? 20.214 5.217 -2.269 1.00 94.00 188 PRO A CA 1
ATOM 1431 C C . PRO A 1 188 ? 20.865 4.821 -3.599 1.00 94.00 188 PRO A C 1
ATOM 1433 O O . PRO A 1 188 ? 21.095 3.641 -3.854 1.00 94.00 188 PRO A O 1
ATOM 1436 N N . ASN A 1 189 ? 21.206 5.829 -4.405 1.00 94.81 189 ASN A N 1
ATOM 1437 C CA . ASN A 1 189 ? 21.708 5.687 -5.774 1.00 94.81 189 ASN A CA 1
ATOM 1438 C C . ASN A 1 189 ? 20.699 5.131 -6.786 1.00 94.81 189 ASN A C 1
ATOM 1440 O O . ASN A 1 189 ? 21.146 4.626 -7.799 1.00 94.81 189 ASN A O 1
ATOM 1444 N N . GLN A 1 190 ? 19.389 5.260 -6.562 1.00 97.31 190 GLN A N 1
ATOM 1445 C CA . GLN A 1 190 ? 18.370 4.929 -7.564 1.00 97.31 190 GLN A CA 1
ATOM 1446 C C . GLN A 1 190 ? 17.563 6.156 -8.018 1.00 97.31 190 GLN A C 1
ATOM 1448 O O . GLN A 1 190 ? 17.493 7.136 -7.268 1.00 97.31 190 GLN A O 1
ATOM 1453 N N . PRO A 1 191 ? 16.977 6.141 -9.231 1.00 97.69 191 PRO A N 1
ATOM 1454 C CA . PRO A 1 191 ? 17.201 5.155 -10.295 1.00 97.69 191 PRO A CA 1
ATOM 1455 C C . PRO A 1 191 ? 18.554 5.390 -10.994 1.00 97.69 191 PRO A C 1
ATOM 1457 O O . PRO A 1 191 ? 18.882 6.540 -11.321 1.00 97.69 191 PRO A O 1
ATOM 1460 N N . ASP A 1 192 ? 19.364 4.346 -11.183 1.00 96.50 192 ASP A N 1
ATOM 1461 C CA . ASP A 1 192 ? 20.695 4.436 -11.812 1.00 96.50 192 ASP A CA 1
ATOM 1462 C C . ASP A 1 192 ? 20.735 4.003 -13.279 1.00 96.50 192 ASP A C 1
ATOM 1464 O O . ASP A 1 192 ? 21.749 4.247 -13.951 1.00 96.50 192 ASP A O 1
ATOM 1468 N N . ASN A 1 193 ? 19.644 3.432 -13.793 1.00 96.38 193 ASN A N 1
ATOM 1469 C CA . ASN A 1 193 ? 19.539 2.890 -15.139 1.00 96.38 193 ASN A CA 1
ATOM 1470 C C . ASN A 1 193 ? 20.733 1.984 -15.491 1.00 96.38 193 ASN A C 1
ATOM 1472 O O . ASN A 1 193 ? 21.444 2.196 -16.494 1.00 96.38 193 ASN A O 1
ATOM 1476 N N . ALA A 1 194 ? 21.018 0.988 -14.649 1.00 93.44 194 ALA A N 1
ATOM 1477 C CA . ALA A 1 194 ? 22.202 0.160 -14.813 1.00 93.44 194 ALA A CA 1
ATOM 1478 C C . ALA A 1 194 ? 22.220 -0.540 -16.185 1.00 93.44 194 ALA A C 1
ATOM 1480 O O . ALA A 1 194 ? 21.279 -1.190 -16.638 1.00 93.44 194 ALA A O 1
ATOM 1481 N N . GLY A 1 195 ? 23.333 -0.400 -16.910 1.00 91.00 195 GLY A N 1
ATOM 1482 C CA . GLY A 1 195 ? 23.453 -0.968 -18.256 1.00 91.00 195 GLY A CA 1
ATOM 1483 C C . GLY A 1 195 ? 22.546 -0.320 -19.313 1.00 91.00 195 GLY A C 1
ATOM 1484 O O . GLY A 1 195 ? 22.485 -0.846 -20.425 1.00 91.00 195 GLY A O 1
ATOM 1485 N N . ARG A 1 196 ? 21.914 0.827 -19.011 1.00 91.81 196 ARG A N 1
ATOM 1486 C CA . ARG A 1 196 ? 21.012 1.573 -19.910 1.00 91.81 196 ARG A CA 1
ATOM 1487 C C . ARG A 1 196 ? 19.802 0.753 -20.358 1.00 91.81 196 ARG A C 1
ATOM 1489 O O . ARG A 1 196 ? 19.445 0.772 -21.538 1.00 91.81 196 ARG A O 1
ATOM 1496 N N . ALA A 1 197 ? 19.262 -0.048 -19.447 1.00 93.69 197 ALA A N 1
ATOM 1497 C CA . ALA A 1 197 ? 18.189 -0.986 -19.740 1.00 93.69 197 ALA A CA 1
ATOM 1498 C C . ALA A 1 197 ? 17.148 -1.108 -18.617 1.00 93.69 197 ALA A C 1
ATOM 1500 O O . ALA A 1 197 ? 16.230 -1.924 -18.758 1.00 93.69 197 ALA A O 1
ATOM 1501 N N . GLU A 1 198 ? 17.286 -0.369 -17.512 1.00 96.56 198 GLU A N 1
ATOM 1502 C CA . GLU A 1 198 ? 16.415 -0.498 -16.342 1.00 96.56 198 GLU A CA 1
ATOM 1503 C C . GLU A 1 198 ? 15.286 0.518 -16.415 1.00 96.56 1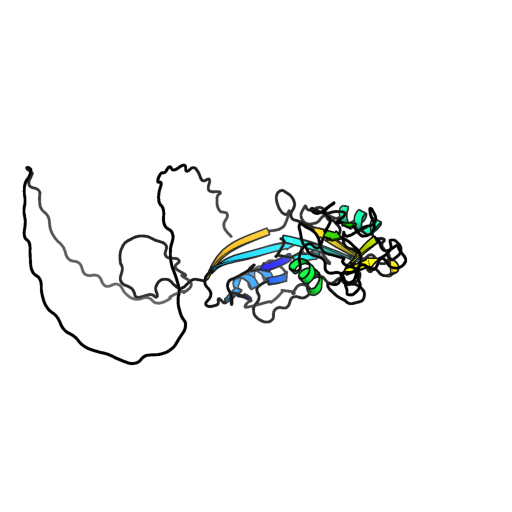98 GLU A C 1
ATOM 1505 O O . GLU A 1 198 ? 15.485 1.705 -16.212 1.00 96.56 198 GLU A O 1
ATOM 1510 N N . HIS A 1 199 ? 14.089 0.030 -16.749 1.00 97.56 199 HIS A N 1
ATOM 1511 C CA . HIS A 1 199 ? 12.962 0.896 -17.099 1.00 97.56 199 HIS A CA 1
ATOM 1512 C C . HIS A 1 199 ? 11.680 0.604 -16.322 1.00 97.56 199 HIS A C 1
ATOM 1514 O O . HIS A 1 199 ? 10.590 1.043 -16.707 1.00 97.56 199 HIS A O 1
ATOM 1520 N N . TYR A 1 200 ? 11.773 -0.214 -15.274 1.00 98.19 200 TYR A N 1
ATOM 1521 C CA . TYR A 1 200 ? 10.620 -0.744 -14.554 1.00 98.19 200 TYR A CA 1
ATOM 1522 C C . TYR A 1 200 ? 10.866 -0.705 -13.053 1.00 98.19 200 TYR A C 1
ATOM 1524 O O . TYR A 1 200 ? 11.859 -1.244 -12.572 1.00 98.19 200 TYR A O 1
ATOM 1532 N N . GLY A 1 201 ? 9.956 -0.075 -12.316 1.00 97.81 201 GLY A N 1
ATOM 1533 C CA . GLY A 1 201 ? 10.101 0.125 -10.882 1.00 97.81 201 GLY A CA 1
ATOM 1534 C C . GLY A 1 201 ? 9.704 -1.110 -10.082 1.00 97.81 201 GLY A C 1
ATOM 1535 O O . GLY A 1 201 ? 8.711 -1.785 -10.372 1.00 97.81 201 GLY A O 1
ATOM 1536 N N . SER A 1 202 ? 10.460 -1.365 -9.025 1.00 97.88 202 SER A N 1
ATOM 1537 C CA . SER A 1 202 ? 10.194 -2.367 -7.997 1.00 97.88 202 SER A CA 1
ATOM 1538 C C . SER A 1 202 ? 10.316 -1.745 -6.608 1.00 97.88 202 SER A C 1
ATOM 1540 O O . SER A 1 202 ? 10.962 -0.711 -6.460 1.00 97.88 202 SER A O 1
ATOM 1542 N N . THR A 1 203 ? 9.713 -2.364 -5.594 1.00 98.00 203 THR A N 1
ATOM 1543 C CA . THR A 1 203 ? 9.861 -1.969 -4.181 1.00 98.00 203 THR A CA 1
ATOM 1544 C C . THR A 1 203 ? 10.161 -3.181 -3.298 1.00 98.00 203 THR A C 1
ATOM 1546 O O . THR A 1 203 ? 10.113 -4.331 -3.754 1.00 98.00 203 THR A O 1
ATOM 1549 N N . ASN A 1 204 ? 10.479 -2.926 -2.027 1.00 96.25 204 ASN A N 1
ATOM 1550 C CA . ASN A 1 204 ? 10.879 -3.926 -1.036 1.00 96.25 204 ASN A CA 1
ATOM 1551 C C . ASN A 1 204 ? 12.037 -4.804 -1.545 1.00 96.25 204 ASN A C 1
ATOM 1553 O O . ASN A 1 204 ? 12.060 -6.018 -1.322 1.00 96.25 204 ASN A O 1
ATOM 1557 N N . PHE A 1 205 ? 12.966 -4.192 -2.282 1.00 93.06 205 PHE A N 1
ATOM 1558 C CA . PHE A 1 205 ? 13.989 -4.889 -3.052 1.00 93.06 205 PHE A CA 1
ATOM 1559 C C . PHE A 1 205 ? 15.178 -5.306 -2.177 1.00 93.06 205 PHE A C 1
ATOM 1561 O O . PHE A 1 205 ? 15.727 -4.513 -1.405 1.00 93.06 205 PHE A O 1
ATOM 1568 N N . ARG A 1 206 ? 15.589 -6.573 -2.293 1.00 90.31 206 ARG A N 1
ATOM 1569 C CA . ARG A 1 206 ? 16.735 -7.200 -1.609 1.00 90.31 206 ARG A CA 1
ATOM 1570 C C . ARG A 1 206 ? 16.776 -6.951 -0.098 1.00 90.31 206 ARG A C 1
ATOM 1572 O O . ARG A 1 206 ? 17.843 -6.766 0.482 1.00 90.31 206 ARG A O 1
ATOM 1579 N N . GLY A 1 207 ? 15.610 -6.963 0.543 1.00 88.69 207 GLY A N 1
ATOM 1580 C CA . GLY A 1 207 ? 15.473 -6.785 1.991 1.00 88.69 207 GLY A CA 1
ATOM 1581 C C . GLY A 1 207 ? 15.443 -5.330 2.467 1.00 88.69 207 GLY A C 1
ATOM 1582 O O . GLY A 1 207 ? 15.300 -5.106 3.667 1.00 88.69 207 GLY A O 1
ATOM 1583 N N . THR A 1 208 ? 15.520 -4.347 1.564 1.00 94.12 208 THR A N 1
ATOM 1584 C CA . THR A 1 208 ? 15.293 -2.935 1.908 1.00 94.12 208 THR A CA 1
ATOM 1585 C C . THR A 1 208 ? 13.815 -2.611 1.712 1.00 94.12 208 THR A C 1
ATOM 1587 O O . THR A 1 208 ? 13.381 -2.253 0.618 1.00 94.12 208 THR A O 1
ATOM 1590 N N . LEU A 1 209 ? 13.020 -2.805 2.765 1.00 95.06 209 LEU A N 1
ATOM 1591 C CA . LEU A 1 209 ? 11.582 -2.531 2.728 1.00 95.06 209 LEU A CA 1
ATOM 1592 C C . LEU A 1 209 ? 11.316 -1.026 2.550 1.00 95.06 209 LEU A C 1
ATOM 1594 O O . LEU A 1 209 ? 12.034 -0.198 3.104 1.00 95.06 209 LEU A O 1
ATOM 1598 N N . GLY A 1 210 ? 10.306 -0.688 1.750 1.00 95.94 210 GLY A N 1
ATOM 1599 C CA . GLY A 1 210 ? 9.910 0.678 1.407 1.00 95.94 210 GLY A CA 1
ATOM 1600 C C . GLY A 1 210 ? 10.797 1.375 0.367 1.00 95.94 210 GLY A C 1
ATOM 1601 O O . GLY A 1 210 ? 10.409 2.425 -0.132 1.00 95.94 210 GLY A O 1
ATOM 1602 N N . ALA A 1 211 ? 11.960 0.825 0.010 1.00 96.81 211 ALA A N 1
ATOM 1603 C CA . ALA A 1 211 ? 12.862 1.448 -0.957 1.00 96.81 211 ALA A CA 1
ATOM 1604 C C . ALA A 1 211 ? 12.669 0.887 -2.372 1.00 96.81 211 ALA A C 1
ATOM 1606 O O . ALA A 1 211 ? 12.495 -0.323 -2.556 1.00 96.81 211 ALA A O 1
ATOM 1607 N N . TRP A 1 212 ? 12.719 1.771 -3.370 1.00 97.94 212 TRP A N 1
ATOM 1608 C CA . TRP A 1 212 ? 12.465 1.436 -4.769 1.00 97.94 212 TRP A CA 1
ATOM 1609 C C . TRP A 1 212 ? 13.753 1.224 -5.563 1.00 97.94 212 TRP A C 1
ATOM 1611 O O . TRP A 1 212 ? 14.772 1.862 -5.298 1.00 97.94 212 TRP A O 1
ATOM 1621 N N . ASN A 1 213 ? 13.689 0.357 -6.567 1.00 97.62 213 ASN A N 1
ATOM 1622 C CA . ASN A 1 213 ? 14.773 0.081 -7.509 1.00 97.62 213 ASN A CA 1
ATOM 1623 C C . ASN A 1 213 ? 14.198 -0.008 -8.922 1.00 97.62 213 ASN A C 1
ATOM 1625 O O . ASN A 1 213 ? 13.147 -0.630 -9.111 1.00 97.62 213 ASN A O 1
ATOM 1629 N N . ASP A 1 214 ? 14.866 0.570 -9.907 1.00 97.31 214 ASP A N 1
ATOM 1630 C CA . ASP A 1 214 ? 14.614 0.307 -11.318 1.00 97.31 214 ASP A CA 1
ATOM 1631 C C . ASP A 1 214 ? 15.284 -1.000 -11.730 1.00 97.31 214 ASP A C 1
ATOM 1633 O O . ASP A 1 214 ? 16.304 -1.406 -11.191 1.00 97.31 214 ASP A O 1
ATOM 1637 N N . LEU A 1 215 ? 14.644 -1.747 -12.618 1.00 96.81 215 LEU A N 1
ATOM 1638 C CA . LEU A 1 215 ? 15.142 -3.027 -13.100 1.00 96.81 215 LEU A CA 1
ATOM 1639 C C . LEU A 1 215 ? 14.858 -3.154 -14.595 1.00 96.81 215 LEU A C 1
ATOM 1641 O O . LEU A 1 215 ? 13.916 -2.538 -15.115 1.00 96.81 215 LEU A O 1
ATOM 1645 N N . PRO A 1 216 ? 15.623 -3.983 -15.319 1.00 95.00 216 PRO A N 1
ATOM 1646 C CA . PRO A 1 216 ? 15.388 -4.179 -16.732 1.00 95.00 216 PRO A CA 1
ATOM 1647 C C . PRO A 1 216 ? 14.214 -5.133 -16.943 1.00 95.00 216 PRO A C 1
ATOM 1649 O O . PRO A 1 216 ? 13.834 -5.893 -16.049 1.00 95.00 216 PRO A O 1
ATOM 1652 N N . LEU A 1 217 ? 13.639 -5.152 -18.151 1.00 87.19 217 LEU A N 1
ATOM 1653 C CA . LEU A 1 217 ? 12.495 -6.031 -18.455 1.00 87.19 217 LEU A CA 1
ATOM 1654 C C . LEU A 1 217 ? 12.805 -7.511 -18.159 1.00 87.19 217 LEU A C 1
ATOM 1656 O O . LEU A 1 217 ? 11.934 -8.275 -17.739 1.00 87.19 217 LEU A O 1
ATOM 1660 N N . ASN A 1 218 ? 14.058 -7.910 -18.388 1.00 74.69 218 ASN A N 1
ATOM 1661 C CA . ASN A 1 218 ? 14.593 -9.246 -18.133 1.00 74.69 218 ASN A CA 1
ATOM 1662 C C . ASN A 1 218 ? 15.135 -9.438 -16.701 1.00 74.69 218 ASN A C 1
ATOM 1664 O O . ASN A 1 218 ? 15.575 -10.540 -16.383 1.00 74.69 218 ASN A O 1
ATOM 1668 N N . GLY A 1 219 ? 15.048 -8.433 -15.823 1.00 77.69 219 GLY A N 1
ATOM 1669 C CA . GLY A 1 219 ? 15.406 -8.510 -14.398 1.00 77.69 219 GLY A CA 1
ATOM 1670 C C . GLY A 1 219 ? 14.427 -9.329 -13.550 1.00 77.69 219 GLY A C 1
ATOM 1671 O O . GLY A 1 219 ? 14.544 -9.385 -12.330 1.00 77.69 219 GLY A O 1
ATOM 1672 N N . ALA A 1 220 ? 13.462 -9.993 -14.189 1.00 80.75 220 ALA A N 1
ATOM 1673 C CA . ALA A 1 220 ? 12.409 -10.779 -13.560 1.00 80.75 220 ALA A CA 1
ATOM 1674 C C . ALA A 1 220 ? 12.929 -11.860 -12.595 1.00 80.75 220 ALA A C 1
ATOM 1676 O O . ALA A 1 220 ? 12.251 -12.204 -11.630 1.00 80.75 220 ALA A O 1
ATOM 1677 N N . ASN A 1 221 ? 14.140 -12.384 -12.809 1.00 90.44 221 ASN A N 1
ATOM 1678 C CA . ASN A 1 221 ? 14.768 -13.363 -11.914 1.00 90.44 221 ASN A CA 1
ATOM 1679 C C . ASN A 1 221 ? 15.063 -12.823 -10.503 1.00 90.44 221 ASN A C 1
ATOM 1681 O O . ASN A 1 221 ? 15.312 -13.613 -9.589 1.00 90.44 221 ASN A O 1
ATOM 1685 N N . LEU A 1 222 ? 15.054 -11.500 -10.339 1.00 93.31 222 LEU A N 1
ATOM 1686 C CA . LEU A 1 222 ? 15.229 -10.809 -9.065 1.00 93.31 222 LEU A CA 1
ATOM 1687 C C . LEU A 1 222 ? 13.903 -10.569 -8.337 1.00 93.31 222 LEU A C 1
ATOM 1689 O O . LEU A 1 222 ? 13.931 -10.123 -7.200 1.00 93.31 222 LEU A O 1
ATOM 1693 N N . ILE A 1 223 ? 12.768 -10.874 -8.970 1.00 96.12 223 ILE A N 1
ATOM 1694 C CA . ILE A 1 223 ? 11.428 -10.542 -8.489 1.00 96.12 223 ILE A CA 1
ATOM 1695 C C . ILE A 1 223 ? 10.687 -11.788 -8.004 1.00 96.12 223 ILE A C 1
ATOM 1697 O O . ILE A 1 223 ? 10.687 -12.847 -8.646 1.00 96.12 223 ILE A O 1
ATOM 1701 N N . SER A 1 224 ? 10.015 -11.645 -6.863 1.00 96.75 224 SER A N 1
ATOM 1702 C CA . SER A 1 224 ? 9.200 -12.691 -6.238 1.00 96.75 224 SER A CA 1
ATOM 1703 C C . SER A 1 224 ? 7.729 -12.621 -6.660 1.00 96.75 224 SER A C 1
ATOM 1705 O O . SER A 1 224 ? 7.034 -13.642 -6.652 1.00 96.75 224 SER A O 1
ATOM 1707 N N . GLY A 1 225 ? 7.256 -11.453 -7.100 1.00 97.62 225 GLY A N 1
ATOM 1708 C CA . GLY A 1 225 ? 5.894 -11.268 -7.586 1.00 97.62 225 GLY A CA 1
ATOM 1709 C C . GLY A 1 225 ? 5.556 -9.810 -7.876 1.00 97.62 225 GLY A C 1
ATOM 1710 O O . GLY A 1 225 ? 6.410 -9.018 -8.264 1.00 97.62 225 GLY A O 1
ATOM 1711 N N . TYR A 1 226 ? 4.292 -9.451 -7.705 1.00 98.56 226 TYR A N 1
ATOM 1712 C CA . TYR A 1 226 ? 3.815 -8.090 -7.927 1.00 98.56 226 TYR A CA 1
ATOM 1713 C C . TYR A 1 226 ? 2.712 -7.728 -6.938 1.00 98.56 226 TYR A C 1
ATOM 1715 O O . TYR A 1 226 ? 2.021 -8.614 -6.421 1.00 98.56 226 TYR A O 1
ATOM 1723 N N . LEU A 1 227 ? 2.563 -6.434 -6.659 1.00 98.88 227 LEU A N 1
ATOM 1724 C CA . LEU A 1 227 ? 1.504 -5.933 -5.790 1.00 98.88 227 LEU A CA 1
ATOM 1725 C C . LEU A 1 227 ? 0.389 -5.337 -6.639 1.00 98.88 227 LEU A C 1
ATOM 1727 O O . LEU A 1 227 ? 0.631 -4.460 -7.467 1.00 98.88 227 LEU A O 1
ATOM 1731 N N . VAL A 1 228 ? -0.823 -5.842 -6.443 1.00 98.94 228 VAL A N 1
ATOM 1732 C CA . VAL A 1 228 ? -2.034 -5.305 -7.059 1.00 98.94 228 VAL A CA 1
ATOM 1733 C C . VAL A 1 228 ? -2.687 -4.358 -6.073 1.00 98.94 228 VAL A C 1
ATOM 1735 O O . VAL A 1 228 ? -2.882 -4.738 -4.925 1.00 98.94 228 VAL A O 1
ATOM 1738 N N . GLU A 1 229 ? -3.048 -3.168 -6.514 1.00 98.88 229 GLU A N 1
ATOM 1739 C CA . GLU A 1 229 ? -3.896 -2.245 -5.779 1.00 98.88 229 GLU A CA 1
ATOM 1740 C C . GLU A 1 229 ? -5.314 -2.257 -6.362 1.00 98.88 229 GLU A C 1
ATOM 1742 O O . GLU A 1 229 ? -5.517 -2.455 -7.564 1.00 98.88 229 GLU A O 1
ATOM 1747 N N . TYR A 1 230 ? -6.291 -2.070 -5.482 1.00 98.81 230 TYR A N 1
ATOM 1748 C CA . TYR A 1 230 ? -7.690 -1.844 -5.797 1.00 98.81 230 TYR A CA 1
ATOM 1749 C C . TYR A 1 230 ? -8.134 -0.588 -5.051 1.00 98.81 230 TYR A C 1
ATOM 1751 O O . TYR A 1 230 ? -8.131 -0.575 -3.818 1.00 98.81 230 TYR A O 1
ATOM 1759 N N . THR A 1 231 ? -8.554 0.430 -5.793 1.00 97.88 231 THR A N 1
ATOM 1760 C CA . THR A 1 231 ? -9.207 1.632 -5.264 1.00 97.88 231 THR A CA 1
ATOM 1761 C C . THR A 1 231 ? -10.720 1.491 -5.313 1.00 97.88 231 THR A C 1
ATOM 1763 O O . THR A 1 231 ? -11.260 0.681 -6.076 1.00 97.88 231 THR A O 1
ATOM 1766 N N . GLU A 1 232 ? -11.410 2.261 -4.471 1.00 96.25 232 GLU A N 1
ATOM 1767 C CA . GLU A 1 232 ? -12.867 2.211 -4.386 1.00 96.25 232 GLU A CA 1
ATOM 1768 C C . GLU A 1 232 ? -13.504 2.513 -5.753 1.00 96.25 232 GLU A C 1
ATOM 1770 O O . GLU A 1 232 ? -13.242 3.566 -6.344 1.00 96.25 232 GLU A O 1
ATOM 1775 N N . PRO A 1 233 ? -14.339 1.604 -6.291 1.00 95.38 233 PRO A N 1
ATOM 1776 C CA . PRO A 1 233 ? -14.959 1.822 -7.584 1.00 95.38 233 PRO A CA 1
ATOM 1777 C C . PRO A 1 233 ? -16.056 2.887 -7.481 1.00 95.38 233 PRO A C 1
ATOM 1779 O O . PRO A 1 233 ? -16.651 3.118 -6.427 1.00 95.38 233 PRO A O 1
ATOM 1782 N N . ALA A 1 234 ? -16.389 3.506 -8.614 1.00 93.31 234 ALA A N 1
ATOM 1783 C CA . ALA A 1 234 ? -17.540 4.398 -8.688 1.00 93.31 234 ALA A CA 1
ATOM 1784 C C . ALA A 1 234 ? -18.820 3.650 -8.265 1.00 93.31 234 ALA A C 1
ATOM 1786 O O . ALA A 1 234 ? -19.165 2.620 -8.844 1.00 93.31 234 ALA A O 1
ATOM 1787 N N . GLY A 1 235 ? -19.522 4.178 -7.261 1.00 92.38 235 GLY A N 1
ATOM 1788 C CA . GLY A 1 235 ? -20.671 3.511 -6.633 1.00 92.38 235 GLY A CA 1
ATOM 1789 C C . GLY A 1 235 ? -20.342 2.769 -5.334 1.00 92.38 235 GLY A C 1
ATOM 1790 O O . GLY A 1 235 ? -21.260 2.253 -4.700 1.00 92.38 235 GLY A O 1
ATOM 1791 N N . GLY A 1 236 ? -19.075 2.776 -4.917 1.00 95.19 236 GLY A N 1
ATOM 1792 C CA . GLY A 1 236 ? -18.613 2.196 -3.666 1.00 95.19 236 GLY A CA 1
ATOM 1793 C C . GLY A 1 236 ? -18.305 0.707 -3.764 1.00 95.19 236 GLY A C 1
ATOM 1794 O O . GLY A 1 236 ? -18.614 0.019 -4.742 1.00 95.19 236 GLY A O 1
ATOM 1795 N N . TRP A 1 237 ? -17.674 0.193 -2.720 1.00 97.50 237 TRP A N 1
ATOM 1796 C CA . TRP A 1 237 ? -17.299 -1.211 -2.628 1.00 97.50 237 TRP A CA 1
ATOM 1797 C C . TRP A 1 237 ? -18.496 -2.180 -2.650 1.00 97.50 237 TRP A C 1
ATOM 1799 O O . TRP A 1 237 ? -19.506 -1.992 -1.974 1.00 97.50 237 TRP A O 1
ATOM 1809 N N . THR A 1 238 ? -18.354 -3.302 -3.359 1.00 97.75 238 THR A N 1
ATOM 1810 C CA . THR A 1 238 ? -19.308 -4.422 -3.320 1.00 97.75 238 THR A CA 1
ATOM 1811 C C . THR A 1 238 ? -18.925 -5.417 -2.228 1.00 97.75 238 THR A C 1
ATOM 1813 O O . THR A 1 238 ? -17.814 -5.942 -2.228 1.00 97.75 238 THR A O 1
ATOM 1816 N N . GLY A 1 239 ? -19.861 -5.746 -1.332 1.00 95.75 239 GLY A N 1
ATOM 1817 C CA . GLY A 1 239 ? -19.634 -6.749 -0.280 1.00 95.75 239 GLY A CA 1
ATOM 1818 C C . GLY A 1 239 ? -18.695 -6.286 0.841 1.00 95.75 239 GLY A C 1
ATOM 1819 O O . GLY A 1 239 ? -18.170 -7.117 1.583 1.00 95.75 239 GLY A O 1
ATOM 1820 N N . VAL A 1 240 ? -18.493 -4.972 0.955 1.00 97.94 240 VAL A N 1
ATOM 1821 C CA . VAL A 1 240 ? -17.762 -4.319 2.042 1.00 97.94 240 VAL A CA 1
ATOM 1822 C C . VAL A 1 240 ? -18.754 -3.476 2.828 1.00 97.94 240 VAL A C 1
ATOM 1824 O O . VAL A 1 240 ? -19.552 -2.745 2.244 1.00 97.94 240 VAL A O 1
ATOM 1827 N N . THR A 1 241 ? -18.695 -3.568 4.150 1.00 96.62 241 THR A N 1
ATOM 1828 C CA . THR A 1 241 ? -19.437 -2.675 5.042 1.00 96.62 241 THR A CA 1
ATOM 1829 C C . THR A 1 241 ? -18.466 -1.652 5.599 1.00 96.62 241 THR A C 1
ATOM 1831 O O . THR A 1 241 ? -17.466 -2.038 6.208 1.00 96.62 241 THR A O 1
ATOM 1834 N N . GLN A 1 242 ? -18.774 -0.371 5.416 1.00 95.19 242 GLN A N 1
ATOM 1835 C CA . GLN A 1 242 ? -18.030 0.740 5.997 1.00 95.19 242 GLN A CA 1
ATOM 1836 C C . GLN A 1 242 ? -18.958 1.578 6.867 1.00 95.19 242 GLN A C 1
ATOM 1838 O O . GLN A 1 242 ? -20.014 2.019 6.415 1.00 95.19 242 GLN A O 1
ATOM 1843 N N . THR A 1 243 ? -18.546 1.805 8.109 1.00 94.94 243 THR A N 1
ATOM 1844 C CA . THR A 1 243 ? -19.244 2.679 9.047 1.00 94.94 243 THR A CA 1
ATOM 1845 C C . THR A 1 243 ? -18.266 3.726 9.544 1.00 94.94 243 THR A C 1
ATOM 1847 O O . THR A 1 243 ? -17.272 3.384 10.181 1.00 94.94 243 THR A O 1
ATOM 1850 N N . ARG A 1 244 ? -18.584 4.994 9.284 1.00 93.88 244 ARG A N 1
ATOM 1851 C CA . ARG A 1 244 ? -17.886 6.156 9.834 1.00 93.88 244 ARG A CA 1
ATOM 1852 C C . ARG A 1 244 ? -18.752 6.802 10.904 1.00 93.88 244 ARG A C 1
ATOM 1854 O O . ARG A 1 244 ? -19.899 7.159 10.640 1.00 93.88 244 ARG A O 1
ATOM 1861 N N . THR A 1 245 ? -18.205 6.957 12.102 1.00 93.94 245 THR A N 1
ATOM 1862 C CA . THR A 1 245 ? -18.879 7.616 13.226 1.00 93.94 245 THR A CA 1
ATOM 1863 C C . THR A 1 245 ? -18.074 8.827 13.662 1.00 93.94 245 THR A C 1
ATOM 1865 O O . THR A 1 245 ? -16.966 8.678 14.167 1.00 93.94 245 THR A O 1
ATOM 1868 N N . ALA A 1 246 ? -18.642 10.021 13.503 1.00 93.31 246 ALA A N 1
ATOM 1869 C CA . ALA A 1 246 ? -18.014 11.245 13.980 1.00 93.31 246 ALA A CA 1
ATOM 1870 C C . ALA A 1 246 ? -18.030 11.306 15.515 1.00 93.31 246 ALA A C 1
ATOM 1872 O O . ALA A 1 246 ? -19.042 11.016 16.162 1.00 93.31 246 ALA A O 1
ATOM 1873 N N . ALA A 1 247 ? -16.915 11.733 16.090 1.00 91.44 247 ALA A N 1
ATOM 1874 C CA . ALA A 1 247 ? -16.718 11.944 17.512 1.00 91.44 247 ALA A CA 1
ATOM 1875 C C . ALA A 1 247 ? -15.969 13.264 17.759 1.00 91.44 247 ALA A C 1
ATOM 1877 O O . ALA A 1 247 ? -15.400 13.874 16.853 1.00 91.44 247 ALA A O 1
ATOM 1878 N N . TYR A 1 248 ? -15.990 13.734 19.005 1.00 92.44 248 TYR A N 1
ATOM 1879 C CA . TYR A 1 248 ? -15.294 14.953 19.405 1.00 92.44 248 TYR A CA 1
ATOM 1880 C C . TYR A 1 248 ? -14.666 14.767 20.782 1.00 92.44 248 TYR A C 1
ATOM 1882 O O . TYR A 1 248 ? -15.359 14.421 21.741 1.00 92.44 248 TYR A O 1
ATOM 1890 N N . VAL A 1 249 ? -13.363 15.023 20.885 1.00 91.25 249 VAL A N 1
ATOM 1891 C CA . VAL A 1 249 ? -12.691 15.189 22.174 1.00 91.25 249 VAL A CA 1
ATOM 1892 C C . VAL A 1 249 ? -12.963 16.610 22.638 1.00 91.25 249 VAL A C 1
ATOM 1894 O O . VAL A 1 249 ? -12.513 17.569 22.018 1.00 91.25 249 VAL A O 1
ATOM 1897 N N . GLY A 1 250 ? -13.727 16.749 23.715 1.00 86.75 250 GLY A N 1
ATOM 1898 C CA . GLY A 1 250 ? -14.106 18.036 24.280 1.00 86.75 250 GLY A CA 1
ATOM 1899 C C . GLY A 1 250 ? -14.040 18.017 25.796 1.00 86.75 250 GLY A C 1
ATOM 1900 O O . GLY A 1 250 ? -14.002 16.961 26.428 1.00 86.75 250 GLY A O 1
ATOM 1901 N N . ASN A 1 251 ? -14.075 19.202 26.393 1.00 79.75 251 ASN A N 1
ATOM 1902 C CA . ASN A 1 251 ? -14.326 19.299 27.822 1.00 79.75 251 ASN A CA 1
ATOM 1903 C C . ASN A 1 251 ? -15.760 18.839 28.100 1.00 79.75 251 ASN A C 1
ATOM 1905 O O . ASN A 1 251 ? -16.683 19.243 27.391 1.00 79.75 251 ASN A O 1
ATOM 1909 N N . ALA A 1 252 ? -15.965 18.042 29.151 1.00 63.38 252 ALA A N 1
ATOM 1910 C CA . ALA A 1 252 ? -17.305 17.790 29.661 1.00 63.38 252 ALA A CA 1
ATOM 1911 C C . ALA A 1 252 ? -17.937 19.143 30.014 1.00 63.38 252 ALA A C 1
ATOM 1913 O O . ALA A 1 252 ? -17.526 19.807 30.970 1.00 63.38 252 ALA A O 1
ATOM 1914 N N . GLN A 1 253 ? -18.896 19.596 29.210 1.00 53.59 253 GLN A N 1
ATOM 1915 C CA . GLN A 1 253 ? -19.610 20.824 29.498 1.00 53.59 253 GLN A CA 1
ATOM 1916 C C . GLN A 1 253 ? -20.550 20.543 30.679 1.00 53.59 253 GLN A C 1
ATOM 1918 O O . GLN A 1 253 ? -21.647 20.029 30.501 1.00 53.59 253 GLN A O 1
ATOM 1923 N N . GLY A 1 254 ? -20.082 20.852 31.890 1.00 47.44 254 GLY A N 1
ATOM 1924 C CA . GLY A 1 254 ? -20.865 20.784 33.122 1.00 47.44 254 GLY A CA 1
ATOM 1925 C C . GLY A 1 254 ? -20.848 19.414 33.794 1.00 47.44 254 GLY A C 1
ATOM 1926 O O . GLY A 1 254 ? -21.623 18.522 33.463 1.00 47.44 254 GLY A O 1
ATOM 1927 N N . GLY A 1 255 ? -20.011 19.277 34.824 1.00 40.59 255 GLY A N 1
ATOM 1928 C CA . GLY A 1 255 ? -20.273 18.301 35.872 1.00 40.59 255 GLY A CA 1
ATOM 1929 C C . GLY A 1 255 ? -21.665 18.531 36.472 1.00 40.59 255 GLY A C 1
ATOM 1930 O O . GLY A 1 255 ? -22.130 19.663 36.607 1.00 40.59 255 GLY A O 1
ATOM 1931 N N . VAL A 1 256 ? -22.314 17.426 36.819 1.00 48.41 256 VAL A N 1
ATOM 1932 C CA . VAL A 1 256 ? -23.536 17.335 37.619 1.00 48.41 256 VAL A CA 1
ATOM 1933 C C . VAL A 1 256 ? -23.410 18.259 38.843 1.00 48.41 256 VAL A C 1
ATOM 1935 O O . VAL A 1 256 ? -22.667 17.946 39.768 1.00 48.41 256 VAL A O 1
ATOM 1938 N N . GLY A 1 257 ? -24.074 19.424 38.832 1.00 45.50 257 GLY A N 1
ATOM 1939 C CA . GLY A 1 257 ? -24.018 20.374 39.956 1.00 45.50 257 GLY A CA 1
ATOM 1940 C C . GLY A 1 257 ? -24.158 21.874 39.655 1.00 45.50 257 GLY A C 1
ATOM 1941 O O . GLY A 1 257 ? -23.945 22.674 40.561 1.00 45.50 257 GLY A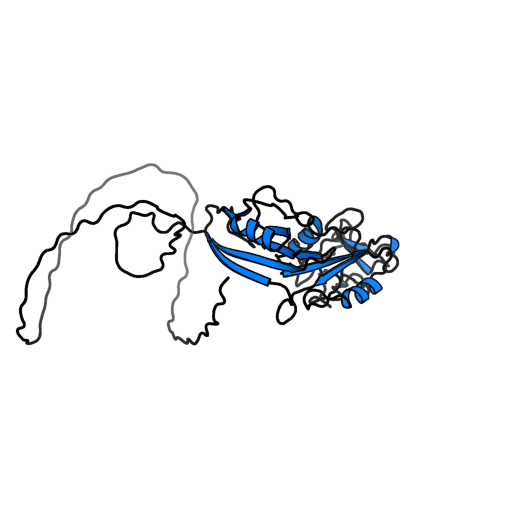 O 1
ATOM 1942 N N . GLY A 1 258 ? -24.506 22.295 38.436 1.00 34.97 258 GLY A N 1
ATOM 1943 C CA . GLY A 1 258 ? -24.828 23.697 38.132 1.00 34.97 258 GLY A CA 1
ATOM 1944 C C . GLY A 1 258 ? -26.332 23.894 37.977 1.00 34.97 258 GLY A C 1
ATOM 1945 O O . GLY A 1 258 ? -26.945 23.206 37.168 1.00 34.97 258 GLY A O 1
ATOM 1946 N N . ALA A 1 259 ? -26.915 24.793 38.772 1.00 40.75 259 ALA A N 1
ATOM 1947 C CA . ALA A 1 259 ? -28.345 25.088 38.828 1.00 40.75 259 ALA A CA 1
ATOM 1948 C C . ALA A 1 259 ? -28.999 25.231 37.443 1.00 40.75 259 ALA A C 1
ATOM 1950 O O . ALA A 1 259 ? -28.429 25.835 36.534 1.00 40.75 259 ALA A O 1
ATOM 1951 N N . GLY A 1 260 ? -30.222 24.704 37.325 1.00 46.62 260 GLY A N 1
ATOM 1952 C CA . GLY A 1 260 ? -31.076 24.901 36.163 1.00 46.62 260 GLY A CA 1
ATOM 1953 C C . GLY A 1 260 ? -31.157 26.379 35.787 1.00 46.62 260 GLY A C 1
ATOM 1954 O O . GLY A 1 260 ? -31.602 27.212 36.573 1.00 46.62 260 GLY A O 1
ATOM 1955 N N . GLY A 1 261 ? -30.709 26.676 34.575 1.00 37.34 261 GLY A N 1
ATOM 1956 C CA . GLY A 1 261 ? -31.014 27.899 33.859 1.00 37.34 261 GLY A CA 1
ATOM 1957 C C . GLY A 1 261 ? -31.605 27.493 32.520 1.00 37.34 261 GLY A C 1
ATOM 1958 O O . GLY A 1 261 ? -30.936 26.844 31.717 1.00 37.34 261 GLY A O 1
ATOM 1959 N N . ASP A 1 262 ? -32.875 27.822 32.317 1.00 46.44 262 ASP A N 1
ATOM 1960 C CA . ASP A 1 262 ? -33.576 27.633 31.055 1.00 46.44 262 ASP A CA 1
ATOM 1961 C C . ASP A 1 262 ? -32.822 28.306 29.900 1.00 46.44 262 ASP A C 1
ATOM 1963 O O . ASP A 1 262 ? -32.538 29.501 29.957 1.00 46.44 262 ASP A O 1
ATOM 1967 N N . ALA A 1 263 ? -32.525 27.526 28.853 1.00 42.22 263 ALA A N 1
ATOM 1968 C CA . ALA A 1 263 ? -32.731 27.844 27.431 1.00 42.22 263 ALA A CA 1
ATOM 1969 C C . ALA A 1 263 ? -31.753 27.057 26.537 1.00 42.22 263 ALA A C 1
ATOM 1971 O O . ALA A 1 263 ? -30.636 27.483 26.263 1.00 42.22 263 ALA A O 1
ATOM 1972 N N . GLY A 1 264 ? -32.233 25.905 26.059 1.00 48.38 264 GLY A N 1
ATOM 1973 C CA . GLY A 1 264 ? -31.884 25.249 24.794 1.00 48.38 264 GLY A CA 1
ATOM 1974 C C . GLY A 1 264 ? -30.436 25.303 24.292 1.00 48.38 264 GLY A C 1
ATOM 1975 O O . GLY A 1 264 ? -30.067 26.245 23.595 1.00 48.38 264 GLY A O 1
ATOM 1976 N N . LYS A 1 265 ? -29.700 24.198 24.492 1.00 42.84 265 LYS A N 1
ATOM 1977 C CA . LYS A 1 265 ? -28.885 23.493 23.475 1.00 42.84 265 LYS A CA 1
ATOM 1978 C C . LYS A 1 265 ? -28.244 22.228 24.078 1.00 42.84 265 LYS A C 1
ATOM 1980 O O . LYS A 1 265 ? -27.455 22.321 25.004 1.00 42.84 265 LYS A O 1
ATOM 1985 N N . GLY A 1 266 ? -28.617 21.073 23.518 1.00 37.31 266 GLY A N 1
ATOM 1986 C CA . GLY A 1 266 ? -27.849 19.820 23.431 1.00 37.31 266 GLY A CA 1
ATOM 1987 C C . GLY A 1 266 ? -27.177 19.268 24.690 1.00 37.31 266 GLY A C 1
ATOM 1988 O O . GLY A 1 266 ? -25.989 19.483 24.894 1.00 37.31 266 GLY A O 1
ATOM 1989 N N . GLY A 1 267 ? -27.893 18.444 25.457 1.00 38.91 267 GLY A N 1
ATOM 1990 C CA . GLY A 1 267 ? -27.259 17.498 26.373 1.00 38.91 267 GLY A CA 1
ATOM 1991 C C . GLY A 1 267 ? -26.870 16.217 25.634 1.00 38.91 267 GLY A C 1
ATOM 1992 O O . GLY A 1 267 ? -27.749 15.444 25.265 1.00 38.91 267 GLY A O 1
ATOM 1993 N N . ASN A 1 268 ? -25.572 15.959 25.462 1.00 49.31 268 ASN A N 1
ATOM 1994 C CA . ASN A 1 268 ? -25.080 14.598 25.239 1.00 49.31 268 ASN A CA 1
ATOM 1995 C C . ASN A 1 268 ? -24.968 13.917 26.606 1.00 49.31 268 ASN A C 1
ATOM 1997 O O . ASN A 1 268 ? -23.925 13.934 27.256 1.00 49.31 268 ASN A O 1
ATOM 2001 N N . GLY A 1 269 ? -26.087 13.360 27.068 1.00 39.88 269 GLY A N 1
ATOM 2002 C CA . GLY A 1 269 ? -26.110 12.489 28.233 1.00 39.88 269 GLY A CA 1
ATOM 2003 C C . GLY A 1 269 ? -25.522 11.129 27.874 1.00 39.88 269 GLY A C 1
ATOM 2004 O O . GLY A 1 269 ? -26.183 10.316 27.234 1.00 39.88 269 GLY A O 1
ATOM 2005 N N . ALA A 1 270 ? -24.295 10.862 28.314 1.00 44.81 270 ALA A N 1
ATOM 2006 C CA . ALA A 1 270 ? -23.811 9.500 28.471 1.00 44.81 270 ALA A CA 1
ATOM 2007 C C . ALA A 1 270 ? -24.575 8.856 29.643 1.00 44.81 270 ALA A C 1
ATOM 2009 O O . ALA A 1 270 ? -24.242 9.072 30.805 1.00 44.81 270 ALA A O 1
ATOM 2010 N N . ALA A 1 271 ? -25.630 8.098 29.346 1.00 40.19 271 ALA A N 1
ATOM 2011 C CA . ALA A 1 271 ? -26.352 7.293 30.328 1.00 40.19 271 ALA A CA 1
ATOM 2012 C C . ALA A 1 271 ? -25.984 5.814 30.147 1.00 40.19 271 ALA A C 1
ATOM 2014 O O . ALA A 1 271 ? -26.711 5.038 29.534 1.00 40.19 271 ALA A O 1
ATOM 2015 N N . GLY A 1 272 ? -24.822 5.438 30.681 1.00 39.12 272 GLY A N 1
ATOM 2016 C CA . GLY A 1 272 ? -24.406 4.052 30.879 1.00 39.12 272 GLY A CA 1
ATOM 2017 C C . GLY A 1 272 ? -24.172 3.810 32.365 1.00 39.12 272 GLY A C 1
ATOM 2018 O O . GLY A 1 272 ? -23.058 3.967 32.849 1.00 39.12 272 GLY A O 1
ATOM 2019 N N . GLY A 1 273 ? -25.231 3.476 33.101 1.00 35.12 273 GLY A N 1
ATOM 2020 C CA . GLY A 1 273 ? -25.149 3.188 34.531 1.00 35.12 273 GLY A CA 1
ATOM 2021 C C . GLY A 1 273 ? -26.479 2.686 35.073 1.00 35.12 273 GLY A C 1
ATOM 2022 O O . GLY A 1 273 ? -27.355 3.471 35.413 1.00 35.12 273 GLY A O 1
ATOM 2023 N N . SER A 1 274 ? -26.633 1.365 35.127 1.00 42.62 274 SER A N 1
ATOM 2024 C CA . SER A 1 274 ? -27.727 0.689 35.825 1.00 42.62 274 SER A CA 1
ATOM 2025 C C . SER A 1 274 ? -27.720 1.085 37.303 1.00 42.62 274 SER A C 1
ATOM 2027 O O . SER A 1 274 ? -26.794 0.712 38.023 1.00 42.62 274 SER A O 1
ATOM 2029 N N . VAL A 1 275 ? -28.757 1.783 37.772 1.00 41.72 275 VAL A N 1
ATOM 2030 C CA . VAL A 1 275 ? -28.968 2.022 39.206 1.00 41.72 275 VAL A CA 1
ATOM 2031 C C . VAL A 1 275 ? -30.170 1.202 39.659 1.00 41.72 275 VAL A C 1
ATOM 2033 O O . VAL A 1 275 ? -31.322 1.567 39.444 1.00 41.72 275 VAL A O 1
ATOM 2036 N N . GLY A 1 276 ? -29.880 0.049 40.258 1.00 42.28 276 GLY A N 1
ATOM 2037 C CA . GLY A 1 276 ? -30.817 -0.637 41.134 1.00 42.28 276 GLY A CA 1
ATOM 2038 C C . GLY A 1 276 ? -30.785 0.044 42.498 1.00 42.28 276 GLY A C 1
ATOM 2039 O O . GLY A 1 276 ? -29.738 0.089 43.138 1.00 42.28 276 GLY A O 1
ATOM 2040 N N . GLY A 1 277 ? -31.920 0.583 42.927 1.00 33.19 277 GLY A N 1
ATOM 2041 C CA . GLY A 1 277 ? -32.082 1.193 44.242 1.00 33.19 277 GLY A CA 1
ATOM 2042 C C . GLY A 1 277 ? -33.439 1.869 44.338 1.00 33.19 277 GLY A C 1
ATOM 2043 O O . GLY A 1 277 ? -33.629 2.959 43.812 1.00 33.19 277 GLY A O 1
ATOM 2044 N N . ALA A 1 278 ? -34.395 1.174 44.946 1.00 47.94 278 ALA A N 1
ATOM 2045 C CA . ALA A 1 278 ? -35.697 1.715 45.291 1.00 47.94 278 ALA A CA 1
ATOM 2046 C C . ALA A 1 278 ? -35.553 2.692 46.461 1.00 47.94 278 ALA A C 1
ATOM 2048 O O . ALA A 1 278 ? -34.929 2.329 47.448 1.00 47.94 278 ALA A O 1
ATOM 2049 N N . ASP A 1 279 ? -36.150 3.875 46.335 1.00 38.41 279 ASP A N 1
ATOM 2050 C CA . ASP A 1 279 ? -36.610 4.752 47.418 1.00 38.41 279 ASP A CA 1
ATOM 2051 C C . ASP A 1 279 ? -37.281 5.967 46.766 1.00 38.41 279 ASP A C 1
ATOM 2053 O O . ASP A 1 279 ? -36.814 6.461 45.747 1.00 38.41 279 ASP A O 1
ATOM 2057 N N . SER A 1 280 ? -38.353 6.578 47.243 1.00 43.88 280 SER A N 1
ATOM 2058 C CA . SER A 1 280 ? -39.445 6.248 48.154 1.00 43.88 280 SER A CA 1
ATOM 2059 C C . SER A 1 280 ? -40.400 7.432 47.953 1.00 43.88 280 SER A C 1
ATOM 2061 O O . SER A 1 280 ? -39.968 8.583 47.901 1.00 43.88 280 SER A O 1
ATOM 2063 N N . ALA A 1 281 ? -41.687 7.164 47.748 1.00 43.22 281 ALA A N 1
ATOM 2064 C CA . ALA A 1 281 ? -42.682 8.199 47.490 1.00 43.22 281 ALA A CA 1
ATOM 2065 C C . ALA A 1 281 ? -42.933 9.052 48.746 1.00 43.22 281 ALA A C 1
ATOM 2067 O O . ALA A 1 281 ? -43.181 8.513 49.823 1.00 43.22 281 ALA A O 1
ATOM 2068 N N . GLY A 1 282 ? -42.944 10.375 48.592 1.00 37.50 282 GLY A N 1
ATOM 2069 C CA . GLY A 1 282 ? -43.426 11.313 49.601 1.00 37.50 282 GLY A CA 1
ATOM 2070 C C . GLY A 1 282 ? -44.019 12.525 48.902 1.00 37.50 282 GLY A C 1
ATOM 2071 O O . GLY A 1 282 ? -43.289 13.307 48.307 1.00 37.50 282 GLY A O 1
ATOM 2072 N N . GLY A 1 283 ? -45.347 12.618 48.909 1.00 40.31 283 GLY A N 1
ATOM 2073 C CA . GLY A 1 283 ? -46.077 13.775 48.415 1.00 40.31 283 GLY A CA 1
ATOM 2074 C C . GLY A 1 283 ? -46.505 14.693 49.550 1.00 40.31 283 GLY A C 1
ATOM 2075 O O . GLY A 1 283 ? -46.697 14.250 50.681 1.00 40.31 283 GLY A O 1
ATOM 2076 N N . ASP A 1 284 ? -46.752 15.945 49.205 1.00 44.16 284 ASP A N 1
ATOM 2077 C CA . ASP A 1 284 ? -47.565 16.881 49.959 1.00 44.16 284 ASP A CA 1
ATOM 2078 C C . ASP A 1 284 ? -48.367 17.767 48.994 1.00 44.16 284 ASP A C 1
ATOM 2080 O O . ASP A 1 284 ? -47.889 18.273 47.981 1.00 44.16 284 ASP A O 1
ATOM 2084 N N . GLY A 1 285 ? -49.665 17.855 49.276 1.00 38.84 285 GLY A N 1
ATOM 2085 C CA . GLY A 1 285 ? -50.624 18.658 48.534 1.00 38.84 285 GLY A CA 1
ATOM 2086 C C . GLY A 1 285 ? -50.828 20.033 49.166 1.00 38.84 285 GLY A C 1
ATOM 2087 O O . GLY A 1 285 ? -50.652 20.219 50.367 1.00 38.84 285 GLY A O 1
ATOM 2088 N N . GLY A 1 286 ? -51.296 20.980 48.354 1.00 35.31 286 GLY A N 1
ATOM 2089 C CA . GLY A 1 286 ? -51.782 22.282 48.803 1.00 35.31 286 GLY A CA 1
ATOM 2090 C C . GLY A 1 286 ? -52.656 22.936 47.731 1.00 35.31 286 GLY A C 1
ATOM 2091 O O . GLY A 1 286 ? -52.245 23.086 46.588 1.00 35.31 286 GLY A O 1
ATOM 2092 N N . THR A 1 287 ? -53.889 23.265 48.102 1.00 38.50 287 THR A N 1
ATOM 2093 C CA . THR A 1 287 ? -55.040 23.631 47.255 1.00 38.50 287 THR A CA 1
ATOM 2094 C C . THR A 1 287 ? -55.367 25.136 47.249 1.00 38.50 287 THR A C 1
ATOM 2096 O O . THR A 1 287 ? -55.218 25.777 48.284 1.00 38.50 287 THR A O 1
ATOM 2099 N N . GLY A 1 288 ? -56.005 25.625 46.167 1.00 33.12 288 GLY A N 1
ATOM 2100 C CA . GLY A 1 288 ? -56.905 26.809 46.125 1.00 33.12 288 GLY A CA 1
ATOM 2101 C C . GLY A 1 288 ? -56.253 28.127 45.660 1.00 33.12 288 GLY A C 1
ATOM 2102 O O . GLY A 1 288 ? -55.111 28.382 45.998 1.00 33.12 288 GLY A O 1
ATOM 2103 N N . GLY A 1 289 ? -56.865 29.035 44.887 1.00 34.00 289 GLY A N 1
ATOM 2104 C CA . GLY A 1 289 ? -58.245 29.247 44.432 1.00 34.00 289 GLY A CA 1
ATOM 2105 C C . GLY A 1 289 ? -58.314 30.423 43.421 1.00 34.00 289 GLY A C 1
ATOM 2106 O O . GLY A 1 289 ? -57.291 30.973 43.031 1.00 34.00 289 GLY A O 1
ATOM 2107 N N . VAL A 1 290 ? -59.524 30.767 42.970 1.00 37.69 290 VAL A N 1
ATOM 2108 C CA . VAL A 1 290 ? -59.886 31.385 41.671 1.00 37.69 290 VAL A CA 1
ATOM 2109 C C . VAL A 1 290 ? -60.253 32.886 41.759 1.00 37.69 290 VAL A C 1
ATOM 2111 O O . VAL A 1 290 ? -60.800 33.312 42.771 1.00 37.69 290 VAL A O 1
ATOM 2114 N N . GLY A 1 291 ? -60.099 33.632 40.646 1.00 35.81 291 GLY A N 1
ATOM 2115 C CA . GLY A 1 291 ? -60.876 34.844 40.275 1.00 35.81 291 GLY A CA 1
ATOM 2116 C C . GLY A 1 291 ? -60.005 36.082 39.992 1.00 35.81 291 GLY A C 1
ATOM 2117 O O . GLY A 1 291 ? -59.058 36.326 40.717 1.00 35.81 291 GLY A O 1
ATOM 2118 N N . GLY A 1 292 ? -60.194 36.942 38.987 1.00 33.47 292 GLY A N 1
ATOM 2119 C CA . GLY A 1 292 ? -61.217 37.136 37.959 1.00 33.47 292 GLY A CA 1
ATOM 2120 C C . GLY A 1 292 ? -61.112 38.591 37.441 1.00 33.47 292 GLY A C 1
ATOM 2121 O O . GLY A 1 292 ? -61.270 39.523 38.214 1.00 33.47 292 GLY A O 1
ATOM 2122 N N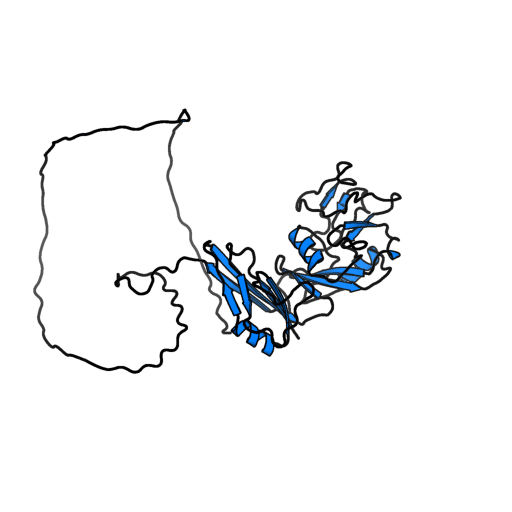 . SER A 1 293 ? -60.779 38.741 36.153 1.00 38.91 293 SER A N 1
ATOM 2123 C CA . SER A 1 293 ? -60.960 39.853 35.182 1.00 38.91 293 SER A CA 1
ATOM 2124 C C . SER A 1 293 ? -61.453 4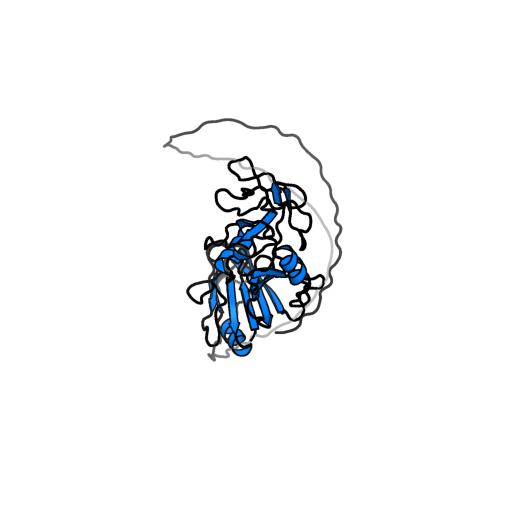1.263 35.589 1.00 38.91 293 SER A C 1
ATOM 2126 O O . SER A 1 293 ? -62.510 41.405 36.199 1.00 38.91 293 SER A O 1
ATOM 2128 N N . GLY A 1 294 ? -60.832 42.302 34.994 1.00 33.50 294 GLY A N 1
ATOM 2129 C CA . GLY A 1 294 ? -61.422 43.647 34.866 1.00 33.50 294 GLY A CA 1
ATOM 2130 C C . GLY A 1 294 ? -60.631 44.683 34.038 1.00 33.50 294 GLY A C 1
ATOM 2131 O O . GLY A 1 294 ? -59.982 45.529 34.627 1.00 33.50 294 GLY A O 1
ATOM 2132 N N . GLY A 1 295 ? -60.740 44.617 32.700 1.00 31.83 295 GLY A N 1
ATOM 2133 C CA . GLY A 1 295 ? -60.936 45.734 31.736 1.00 31.83 295 GLY A CA 1
ATOM 2134 C C . GLY A 1 295 ? -59.964 46.939 31.590 1.00 31.83 295 GLY A C 1
ATOM 2135 O O . GLY A 1 295 ? -59.189 47.231 32.486 1.00 31.83 295 GLY A O 1
ATOM 2136 N N . PRO A 1 296 ? -59.996 47.662 30.441 1.00 53.75 296 PRO A N 1
ATOM 2137 C CA . PRO A 1 296 ? -58.807 48.290 29.835 1.00 53.75 296 PRO A CA 1
ATOM 2138 C C . PRO A 1 296 ? -58.859 49.831 29.684 1.00 53.75 296 PRO A C 1
ATOM 2140 O O . PRO A 1 296 ? -59.937 50.420 29.709 1.00 53.75 296 PRO A O 1
ATOM 2143 N N . GLY A 1 297 ? -57.715 50.479 29.387 1.00 31.61 297 GLY A N 1
ATOM 2144 C CA . GLY A 1 297 ? -57.720 51.787 28.705 1.00 31.61 297 GLY A CA 1
ATOM 2145 C C . GLY A 1 297 ? -56.519 52.743 28.878 1.00 31.61 297 GLY A C 1
ATOM 2146 O O . GLY A 1 297 ? -56.366 53.356 29.922 1.00 31.61 297 GLY A O 1
ATOM 2147 N N . VAL A 1 298 ? -55.813 52.970 27.758 1.00 34.91 298 VAL A N 1
ATOM 2148 C CA . VAL A 1 298 ? -55.354 54.272 27.196 1.00 34.91 298 VAL A CA 1
ATOM 2149 C C . VAL A 1 298 ? -54.073 55.000 27.714 1.00 34.91 298 VAL A C 1
ATOM 2151 O O . VAL A 1 298 ? -54.090 55.705 28.709 1.00 34.91 298 VAL A O 1
ATOM 2154 N N . VAL A 1 299 ? -53.001 54.886 26.903 1.00 37.31 299 VAL A N 1
ATOM 2155 C CA . VAL A 1 299 ? -52.098 55.897 26.256 1.00 37.31 299 VAL A CA 1
ATOM 2156 C C . VAL A 1 299 ? -51.411 57.067 27.033 1.00 37.31 299 VAL A C 1
ATOM 2158 O O . VAL A 1 299 ? -52.062 58.005 27.467 1.00 37.31 299 VAL A O 1
ATOM 2161 N N . ALA A 1 300 ? -50.059 57.055 26.946 1.00 37.12 300 ALA A N 1
ATOM 2162 C CA . ALA A 1 300 ? -49.021 58.123 26.823 1.00 37.12 300 ALA A CA 1
ATOM 2163 C C . ALA A 1 300 ? -48.744 59.185 27.922 1.00 37.12 300 ALA A C 1
ATOM 2165 O O . ALA A 1 300 ? -49.623 59.952 28.291 1.00 37.12 300 ALA A O 1
ATOM 2166 N N . ASN A 1 301 ? -47.455 59.390 28.278 1.00 37.00 301 ASN A N 1
ATOM 2167 C CA . ASN A 1 301 ? -46.514 60.404 27.717 1.00 37.00 301 ASN A CA 1
ATOM 2168 C C . ASN A 1 301 ? -45.404 60.852 28.725 1.00 37.00 301 ASN A C 1
ATOM 2170 O O . ASN A 1 301 ? -45.682 60.943 29.913 1.00 37.00 301 ASN A O 1
ATOM 2174 N N . GLY A 1 302 ? -44.211 61.230 28.212 1.00 32.84 302 GLY A N 1
ATOM 2175 C CA . GLY A 1 302 ? -43.209 62.181 28.782 1.00 32.84 302 GLY A CA 1
ATOM 2176 C C . GLY A 1 302 ? -42.326 61.714 29.959 1.00 32.84 302 GLY A C 1
ATOM 2177 O O . GLY A 1 302 ? -42.854 61.265 30.961 1.00 32.84 302 GLY A O 1
ATOM 2178 N N . GLY A 1 303 ? -40.980 61.717 29.887 1.00 32.31 303 GLY A N 1
ATOM 2179 C CA . GLY A 1 303 ? -40.062 62.879 30.041 1.00 32.31 303 GLY A CA 1
ATOM 2180 C C . GLY A 1 303 ? -39.600 62.998 31.519 1.00 32.31 303 GLY A C 1
ATOM 2181 O O . GLY A 1 303 ? -40.391 62.691 32.392 1.00 32.31 303 GLY A O 1
ATOM 2182 N N . THR A 1 304 ? -38.398 63.377 31.974 1.00 37.16 304 THR A N 1
ATOM 2183 C CA . THR A 1 304 ? -37.177 64.024 31.453 1.00 37.16 304 THR A CA 1
ATOM 2184 C C . THR A 1 304 ? -36.073 63.968 32.540 1.00 37.16 304 THR A C 1
ATOM 2186 O O . THR A 1 304 ? -36.408 64.102 33.710 1.00 37.16 304 THR A O 1
ATOM 2189 N N . GLY A 1 305 ? -34.789 63.932 32.143 1.00 32.34 305 GLY A N 1
ATOM 2190 C CA . GLY A 1 305 ? -33.688 64.762 32.690 1.00 32.34 305 GLY A CA 1
ATOM 2191 C C . GLY A 1 305 ? -33.016 64.441 34.044 1.00 32.34 305 GLY A C 1
ATOM 2192 O O . GLY A 1 305 ? -33.667 64.178 35.045 1.00 32.34 305 GLY A O 1
ATOM 2193 N N . GLY A 1 306 ? -31.683 64.602 34.078 1.00 34.94 306 GLY A N 1
ATOM 2194 C CA . GLY A 1 306 ? -30.888 64.776 35.305 1.00 34.94 306 GLY A CA 1
ATOM 2195 C C . GLY A 1 306 ? -29.390 64.487 35.128 1.00 34.94 306 GLY A C 1
ATOM 2196 O O . GLY A 1 306 ? -29.003 63.357 34.875 1.00 34.94 306 GLY A O 1
ATOM 2197 N N . VAL A 1 307 ? -28.562 65.524 35.252 1.00 37.97 307 VAL A N 1
ATOM 2198 C CA . VAL A 1 307 ? -27.105 65.605 35.021 1.00 37.97 307 VAL A CA 1
ATOM 2199 C C . VAL A 1 307 ? -26.314 65.595 36.337 1.00 37.97 307 VAL A C 1
ATOM 2201 O O . VAL A 1 307 ? -26.787 66.148 37.323 1.00 37.97 307 VAL A O 1
ATOM 2204 N N . GLY A 1 308 ? -25.051 65.147 36.276 1.00 32.47 308 GLY A N 1
ATOM 2205 C CA . GLY A 1 308 ? -23.929 65.787 36.984 1.00 32.47 308 GLY A CA 1
ATOM 2206 C C . GLY A 1 308 ? -23.348 65.069 38.209 1.00 32.47 308 GLY A C 1
ATOM 2207 O O . GLY A 1 308 ? -24.075 64.669 39.110 1.00 32.47 308 GLY A O 1
ATOM 2208 N N . GLY A 1 309 ? -22.011 64.999 38.272 1.00 33.31 309 GLY A N 1
ATOM 2209 C CA . GLY A 1 309 ? -21.276 64.710 39.510 1.00 33.31 309 GLY A CA 1
ATOM 2210 C C . GLY A 1 309 ? -19.898 64.076 39.310 1.00 33.31 309 GLY A C 1
ATOM 2211 O O . GLY A 1 309 ? -19.777 62.863 39.232 1.00 33.31 309 GLY A O 1
ATOM 2212 N N . THR A 1 310 ? -18.869 64.914 39.238 1.00 37.44 310 THR A N 1
ATOM 2213 C CA . THR A 1 310 ? -17.428 64.610 39.199 1.00 37.44 310 THR A CA 1
ATOM 2214 C C . THR A 1 310 ? -16.837 64.286 40.581 1.00 37.44 310 THR A C 1
ATOM 2216 O O . THR A 1 310 ? -17.283 64.881 41.559 1.00 37.44 310 THR A O 1
ATOM 2219 N N . GLY A 1 311 ? -15.716 63.548 40.629 1.00 32.81 311 GLY A N 1
ATOM 2220 C CA . GLY A 1 311 ? -14.591 63.907 41.516 1.00 32.81 311 GLY A CA 1
ATOM 2221 C C . GLY A 1 311 ? -13.917 62.801 42.349 1.00 32.81 311 GLY A C 1
ATOM 2222 O O . GLY A 1 311 ? -14.592 62.067 43.060 1.00 32.81 311 GLY A O 1
ATOM 2223 N N . GLY A 1 312 ? -12.572 62.820 42.321 1.00 35.72 312 GLY A N 1
ATOM 2224 C CA . GLY A 1 312 ? -11.635 62.361 43.369 1.00 35.72 312 GLY A CA 1
ATOM 2225 C C . GLY A 1 312 ? -11.050 60.959 43.146 1.00 35.72 312 GLY A C 1
ATOM 2226 O O . GLY A 1 312 ? -11.799 59.993 43.188 1.00 35.72 312 GLY A O 1
ATOM 2227 N N . ASP A 1 313 ? -9.791 60.756 42.737 1.00 38.22 313 ASP A N 1
ATOM 2228 C CA . ASP A 1 313 ? -8.460 61.092 43.309 1.00 38.22 313 ASP A CA 1
ATOM 2229 C C . ASP A 1 313 ? -7.870 60.006 44.236 1.00 38.22 313 ASP A C 1
ATOM 2231 O O . ASP A 1 313 ? -8.539 59.499 45.132 1.00 38.22 313 ASP A O 1
ATOM 2235 N N . GLY A 1 314 ? -6.569 59.732 44.031 1.00 37.44 314 GLY A N 1
ATOM 2236 C CA . GLY A 1 314 ? -5.659 58.924 44.869 1.00 37.44 314 GLY A CA 1
ATOM 2237 C C . GLY A 1 314 ? -5.154 57.673 44.135 1.00 37.44 314 GLY A C 1
ATOM 2238 O O . GLY A 1 314 ? -5.925 56.745 43.936 1.00 37.44 314 GLY A O 1
ATOM 2239 N N . GLY A 1 315 ? -3.927 57.602 43.591 1.00 36.22 315 GLY A N 1
ATOM 2240 C CA . GLY A 1 315 ? -2.624 57.736 44.278 1.00 36.22 315 GLY A CA 1
ATOM 2241 C C . GLY A 1 315 ? -2.334 56.407 44.997 1.00 36.22 315 GLY A C 1
ATOM 2242 O O . GLY A 1 315 ? -3.159 55.988 45.794 1.00 36.22 315 GLY A O 1
ATOM 2243 N N . ASP A 1 316 ? -1.290 55.618 44.744 1.00 44.38 316 ASP A N 1
ATOM 2244 C CA . ASP A 1 316 ? 0.147 55.900 44.630 1.00 44.38 316 ASP A CA 1
ATOM 2245 C C . ASP A 1 316 ? 0.820 54.610 44.074 1.00 44.38 316 ASP A C 1
ATOM 2247 O O . ASP A 1 316 ? 0.337 53.510 44.340 1.00 44.38 316 ASP A O 1
ATOM 2251 N N . GLY A 1 317 ? 1.777 54.678 43.140 1.00 35.16 317 GLY A N 1
ATOM 2252 C CA . GLY A 1 317 ? 3.212 54.501 43.444 1.00 35.16 317 GLY A CA 1
ATOM 2253 C C . GLY A 1 317 ? 3.613 53.013 43.460 1.00 35.16 317 GLY A C 1
ATOM 2254 O O . GLY A 1 317 ? 3.278 52.293 44.387 1.00 35.16 317 GLY A O 1
ATOM 2255 N N . GLY A 1 318 ? 4.212 52.440 42.405 1.00 31.86 318 GLY A N 1
ATOM 2256 C CA . GLY A 1 318 ? 5.643 52.568 42.070 1.00 31.86 318 GLY A CA 1
ATOM 2257 C C . GLY A 1 318 ? 6.461 51.500 42.832 1.00 31.86 318 GLY A C 1
ATOM 2258 O O . GLY A 1 318 ? 6.169 51.222 43.979 1.00 31.86 318 GLY A O 1
ATOM 2259 N N . THR A 1 319 ? 7.500 50.825 42.345 1.00 35.62 319 THR A N 1
ATOM 2260 C CA . THR A 1 319 ? 8.340 50.880 41.140 1.00 35.62 319 THR A CA 1
ATOM 2261 C C . THR A 1 319 ? 9.125 49.549 41.064 1.00 35.62 319 THR A C 1
ATOM 2263 O O . THR A 1 319 ? 9.317 48.904 42.093 1.00 35.62 319 THR A O 1
ATOM 2266 N N . GLY A 1 320 ? 9.601 49.128 39.880 1.00 30.91 320 GLY A N 1
ATOM 2267 C CA . GLY A 1 320 ? 10.527 47.982 39.785 1.00 30.91 320 GLY A CA 1
ATOM 2268 C C . GLY A 1 320 ? 10.716 47.320 38.411 1.00 30.91 320 GLY A C 1
ATOM 2269 O O . GLY A 1 320 ? 10.546 46.117 38.289 1.00 30.91 320 GLY A O 1
ATOM 2270 N N . ASN A 1 321 ? 11.051 48.113 37.390 1.00 31.52 321 ASN A N 1
ATOM 2271 C CA . ASN A 1 321 ? 11.616 47.731 36.072 1.00 31.52 321 ASN A CA 1
ATOM 2272 C C . ASN A 1 321 ? 13.061 47.141 36.248 1.00 31.52 321 ASN A C 1
ATOM 2274 O O . ASN A 1 321 ? 13.540 47.195 37.383 1.00 31.52 321 ASN A O 1
ATOM 2278 N N . PRO A 1 322 ? 13.873 46.761 35.219 1.00 49.34 322 PRO A N 1
ATOM 2279 C CA . PRO A 1 322 ? 13.611 46.590 33.777 1.00 49.34 322 PRO A CA 1
ATOM 2280 C C . PRO A 1 322 ? 14.209 45.353 33.078 1.00 49.34 322 PRO A C 1
ATOM 2282 O O . PRO A 1 322 ? 15.222 44.795 33.488 1.00 49.34 322 PRO A O 1
ATOM 2285 N N . GLY A 1 323 ? 13.705 45.137 31.856 1.00 29.34 323 GLY A N 1
ATOM 2286 C CA . GLY A 1 323 ? 14.556 44.999 30.665 1.00 29.34 323 GLY A CA 1
ATOM 2287 C C . GLY A 1 323 ? 14.194 43.813 29.772 1.00 29.34 323 GLY A C 1
ATOM 2288 O O . GLY A 1 323 ? 13.930 42.732 30.268 1.00 29.34 323 GLY A O 1
ATOM 2289 N N . THR A 1 324 ? 14.161 43.884 28.443 1.00 31.39 324 THR A N 1
ATOM 2290 C CA . THR A 1 324 ? 14.363 44.939 27.435 1.00 31.39 324 THR A CA 1
ATOM 2291 C C . THR A 1 324 ? 13.964 44.305 26.096 1.00 31.39 324 THR A C 1
ATOM 2293 O O . THR A 1 324 ? 14.331 43.157 25.870 1.00 31.39 324 THR A O 1
ATOM 2296 N N . THR A 1 325 ? 13.289 45.028 25.199 1.00 34.41 325 THR A N 1
ATOM 2297 C CA . THR A 1 325 ? 13.563 45.068 23.739 1.00 34.41 325 THR A CA 1
ATOM 2298 C C . THR A 1 325 ? 12.644 46.108 23.075 1.00 34.41 325 THR A C 1
ATOM 2300 O O . THR A 1 325 ? 11.445 46.146 23.338 1.00 34.41 325 THR A O 1
ATOM 2303 N N . GLY A 1 326 ? 13.246 47.020 22.296 1.00 30.31 326 GLY A N 1
ATOM 2304 C CA . GLY A 1 326 ? 12.596 48.139 21.589 1.00 30.31 326 GLY A CA 1
ATOM 2305 C C . GLY A 1 326 ? 11.662 47.677 20.460 1.00 30.31 326 GLY A C 1
ATOM 2306 O O . GLY A 1 326 ? 11.826 46.575 19.953 1.00 30.31 326 GLY A O 1
ATOM 2307 N N . SER A 1 327 ? 10.571 48.402 20.160 1.00 31.45 327 SER A N 1
ATOM 2308 C CA . SER A 1 327 ? 10.489 49.669 19.381 1.00 31.45 327 SER A CA 1
ATOM 2309 C C . SER A 1 327 ? 10.847 49.439 17.905 1.00 31.45 327 SER A C 1
ATOM 2311 O O . SER A 1 327 ? 11.909 48.893 17.645 1.00 31.45 327 SER A O 1
ATOM 2313 N N . ALA A 1 328 ? 10.091 49.800 16.865 1.00 33.81 328 ALA A N 1
ATOM 2314 C CA . ALA A 1 328 ? 8.868 50.578 16.594 1.00 33.81 328 ALA A CA 1
ATOM 2315 C C . ALA A 1 328 ? 8.322 50.040 15.234 1.00 33.81 328 ALA A C 1
ATOM 2317 O O . ALA A 1 328 ? 9.021 49.279 14.576 1.00 33.81 328 ALA A O 1
ATOM 2318 N N . GLY A 1 329 ? 7.151 50.339 14.673 1.00 28.38 329 GLY A N 1
ATOM 2319 C CA . GLY A 1 329 ? 6.125 51.349 14.878 1.00 28.38 329 GLY A CA 1
ATOM 2320 C C . GLY A 1 329 ? 5.008 51.118 13.835 1.00 28.38 329 GLY A C 1
ATOM 2321 O O . GLY A 1 329 ? 5.236 50.541 12.775 1.00 28.38 329 GLY A O 1
ATOM 2322 N N . SER A 1 330 ? 3.797 51.530 14.196 1.00 29.78 330 SER A N 1
ATOM 2323 C CA . SER A 1 330 ? 2.534 51.529 13.425 1.00 29.78 330 SER A CA 1
ATOM 2324 C C . SER A 1 330 ? 2.484 52.703 12.406 1.00 29.78 330 SER A C 1
ATOM 2326 O O . SER A 1 330 ? 3.436 53.482 12.379 1.00 29.78 330 SER A O 1
ATOM 2328 N N . PRO A 1 331 ? 1.345 53.049 11.757 1.00 48.88 331 PRO A N 1
ATOM 2329 C CA . PRO A 1 331 ? 0.329 52.260 11.036 1.00 48.88 331 PRO A CA 1
ATOM 2330 C C . PRO A 1 331 ? -0.061 52.906 9.671 1.00 48.88 331 PRO A C 1
ATOM 2332 O O . PRO A 1 331 ? 0.354 54.017 9.345 1.00 48.88 331 PRO A O 1
ATOM 2335 N N . GLY A 1 332 ? -0.948 52.263 8.902 1.00 29.73 332 GLY A N 1
ATOM 2336 C CA . GLY A 1 332 ? -1.651 52.886 7.771 1.00 29.73 332 GLY A CA 1
ATOM 2337 C C . GLY A 1 332 ? -3.078 52.350 7.630 1.00 29.73 332 GLY A C 1
ATOM 2338 O O . GLY A 1 332 ? -3.273 51.161 7.404 1.00 29.73 332 GLY A O 1
ATOM 2339 N N . THR A 1 333 ? -4.063 53.235 7.780 1.00 33.41 333 THR A N 1
ATOM 2340 C CA . THR A 1 333 ? -5.514 52.977 7.797 1.00 33.41 333 THR A CA 1
ATOM 2341 C C . THR A 1 333 ? -6.180 53.724 6.642 1.00 33.41 333 THR A C 1
ATOM 2343 O O . THR A 1 333 ? -5.927 54.918 6.556 1.00 33.41 333 THR A O 1
ATOM 2346 N N . VAL A 1 334 ? -7.072 53.089 5.858 1.00 31.94 334 VAL A N 1
ATOM 2347 C CA . VAL A 1 334 ? -8.266 53.668 5.165 1.00 31.94 334 VAL A CA 1
ATOM 2348 C C . VAL A 1 334 ? -9.187 52.473 4.788 1.00 31.94 334 VAL A C 1
ATOM 2350 O O . VAL A 1 334 ? -8.724 51.582 4.088 1.00 31.94 334 VAL A O 1
ATOM 2353 N N . ALA A 1 335 ? -10.319 52.210 5.472 1.00 31.81 335 ALA A N 1
ATOM 2354 C CA . ALA A 1 335 ? -11.728 52.565 5.142 1.00 31.81 335 ALA A CA 1
ATOM 2355 C C . ALA A 1 335 ? -12.211 52.094 3.740 1.00 31.81 335 ALA A C 1
ATOM 2357 O O . ALA A 1 335 ? -11.469 52.250 2.784 1.00 31.81 335 ALA A O 1
ATOM 2358 N N . THR A 1 336 ? -13.410 51.563 3.446 1.00 34.22 336 THR A N 1
ATOM 2359 C CA . THR A 1 336 ? -14.725 51.295 4.094 1.00 34.22 336 THR A CA 1
ATOM 2360 C C . THR A 1 336 ? -15.613 50.615 3.022 1.00 34.22 336 THR A C 1
ATOM 2362 O O . THR A 1 336 ? -15.440 50.942 1.850 1.00 34.22 336 THR A O 1
ATOM 2365 N N . GLY A 1 337 ? -16.620 49.798 3.375 1.00 27.42 337 GLY A N 1
ATOM 2366 C CA . GLY A 1 337 ? -17.747 49.503 2.461 1.00 27.42 337 GLY A CA 1
ATOM 2367 C C . GLY A 1 337 ? -18.553 48.234 2.775 1.00 27.42 337 GLY A C 1
ATOM 2368 O O . GLY A 1 337 ? -17.993 47.149 2.795 1.00 27.42 337 GLY A O 1
ATOM 2369 N N . PHE A 1 338 ? -19.852 48.401 3.030 1.00 33.06 338 PHE A N 1
ATOM 2370 C CA . PHE A 1 338 ? -20.840 47.425 3.519 1.00 33.06 338 PHE A CA 1
ATOM 2371 C C . PHE A 1 338 ? -21.655 46.722 2.406 1.00 33.06 338 PHE A C 1
ATOM 2373 O O . PHE A 1 338 ? -21.625 47.147 1.256 1.00 33.06 338 PHE A O 1
ATOM 2380 N N . GLU A 1 339 ? -22.482 45.759 2.862 1.00 35.84 339 GLU A N 1
ATOM 2381 C CA . GLU A 1 339 ? -23.647 45.085 2.234 1.00 35.84 339 GLU A CA 1
ATOM 2382 C C . GLU A 1 339 ? -23.319 43.839 1.390 1.00 35.84 339 GLU A C 1
ATOM 2384 O O . GLU A 1 339 ? -22.405 43.851 0.584 1.00 35.84 339 GLU A O 1
ATOM 2389 N N . GLY A 1 340 ? -23.981 42.683 1.500 1.00 27.98 340 GLY A N 1
ATOM 2390 C CA . GLY A 1 340 ? -25.242 42.275 2.124 1.00 27.98 340 GLY A CA 1
ATOM 2391 C C . GLY A 1 340 ? -25.860 41.171 1.239 1.00 27.98 340 GLY A C 1
ATOM 2392 O O . GLY A 1 340 ? -25.674 41.202 0.028 1.00 27.98 340 GLY A O 1
ATOM 2393 N N . GLY A 1 341 ? -26.599 40.209 1.805 1.00 28.69 341 GLY A N 1
ATOM 2394 C CA . GLY A 1 341 ? -27.562 39.407 1.026 1.00 28.69 341 GLY A CA 1
ATOM 2395 C C . GLY A 1 341 ? -27.418 37.884 1.086 1.00 28.69 341 GLY A C 1
ATOM 2396 O O . GLY A 1 341 ? -26.400 37.310 0.725 1.00 28.69 341 GLY A O 1
ATOM 2397 N N . ALA A 1 342 ? -28.499 37.251 1.537 1.00 32.41 342 ALA A N 1
ATOM 2398 C CA . ALA A 1 342 ? -28.689 35.833 1.799 1.00 32.41 342 ALA A CA 1
ATOM 2399 C C . ALA A 1 342 ? -29.064 35.000 0.555 1.00 32.41 342 ALA A C 1
ATOM 2401 O O . ALA A 1 342 ? -29.537 35.532 -0.445 1.00 32.41 342 ALA A O 1
ATOM 2402 N N . GLY A 1 343 ? -28.979 33.672 0.686 1.00 31.05 343 GLY A N 1
ATOM 2403 C CA . GLY A 1 343 ? -29.612 32.720 -0.231 1.00 31.05 343 GLY A CA 1
ATOM 2404 C C . GLY A 1 343 ? -29.418 31.274 0.218 1.00 31.05 343 GLY A C 1
ATOM 2405 O O . GLY A 1 343 ? -28.424 30.650 -0.130 1.00 31.05 343 GLY A O 1
ATOM 2406 N N . GLY A 1 344 ? -30.348 30.755 1.024 1.00 27.86 344 GLY A N 1
ATOM 2407 C CA . GLY A 1 344 ? -30.414 29.340 1.393 1.00 27.86 344 GLY A CA 1
ATOM 2408 C C . GLY A 1 344 ? -31.301 28.518 0.454 1.00 27.86 344 GLY A C 1
ATOM 2409 O O . GLY A 1 344 ? -32.165 29.074 -0.216 1.00 27.86 344 GLY A O 1
ATOM 2410 N N . ALA A 1 345 ? -31.076 27.200 0.460 1.00 33.38 345 ALA A N 1
ATOM 2411 C CA . ALA A 1 345 ? -31.994 26.065 0.231 1.00 33.38 345 ALA A CA 1
ATOM 2412 C C . ALA A 1 345 ? -31.123 24.864 -0.194 1.00 33.38 345 ALA A C 1
ATOM 2414 O O . ALA A 1 345 ? -30.180 25.039 -0.951 1.00 33.38 345 ALA A O 1
ATOM 2415 N N . GLY A 1 346 ? -31.325 23.619 0.217 1.00 30.59 346 GLY A N 1
ATOM 2416 C CA . GLY A 1 346 ? -32.349 22.980 1.026 1.00 30.59 346 GLY A CA 1
ATOM 2417 C C . GLY A 1 346 ? -31.903 21.527 1.235 1.00 30.59 346 GLY A C 1
ATOM 2418 O O . GLY A 1 346 ? -31.216 20.955 0.390 1.00 30.59 346 GLY A O 1
ATOM 2419 N N . GLY A 1 347 ? -32.227 20.957 2.393 1.00 27.61 347 GLY A N 1
ATOM 2420 C CA . GLY A 1 347 ? -31.857 19.587 2.732 1.00 27.61 347 GLY A CA 1
ATOM 2421 C C . GLY A 1 347 ? -32.696 18.536 2.010 1.00 27.61 347 GLY A C 1
ATOM 2422 O O . GLY A 1 347 ? -33.806 18.807 1.563 1.00 27.61 347 GLY A O 1
ATOM 2423 N N . THR A 1 348 ? -32.195 17.304 2.006 1.00 36.28 348 THR A N 1
ATOM 2424 C CA . THR A 1 348 ? -33.032 16.104 2.107 1.00 36.28 348 THR A CA 1
ATOM 2425 C C . THR A 1 348 ? -32.348 15.121 3.052 1.00 36.28 348 THR A C 1
ATOM 2427 O O . THR A 1 348 ? -31.171 14.804 2.906 1.00 36.28 348 THR A O 1
ATOM 2430 N N . ALA A 1 349 ? -33.087 14.714 4.083 1.00 32.06 349 ALA A N 1
ATOM 2431 C CA . ALA A 1 349 ? -32.691 13.714 5.058 1.00 32.06 349 ALA A CA 1
ATOM 2432 C C . ALA A 1 349 ? -33.011 12.322 4.497 1.00 32.06 349 ALA A C 1
ATOM 2434 O O . ALA A 1 349 ? -34.157 12.047 4.142 1.00 32.06 349 ALA A O 1
ATOM 2435 N N . GLY A 1 350 ? -31.994 11.464 4.413 1.00 32.91 350 GLY A N 1
ATOM 2436 C CA . GLY A 1 350 ? -32.126 10.042 4.107 1.00 32.91 350 GLY A CA 1
ATOM 2437 C C . GLY A 1 350 ? -32.202 9.227 5.395 1.00 32.91 350 GLY A C 1
ATOM 2438 O O . GLY A 1 350 ? -31.433 9.435 6.327 1.00 32.91 350 GLY A O 1
ATOM 2439 N N . THR A 1 351 ? -33.185 8.344 5.439 1.00 34.91 351 THR A N 1
ATOM 2440 C CA . THR A 1 351 ? -33.685 7.559 6.569 1.00 34.91 351 THR A CA 1
ATOM 2441 C C . THR A 1 351 ? -32.687 6.554 7.145 1.00 34.91 351 THR A C 1
ATOM 2443 O O . THR A 1 351 ? -32.012 5.847 6.402 1.00 34.91 351 THR A O 1
ATOM 2446 N N . GLY A 1 352 ? -32.672 6.454 8.477 1.00 29.08 352 GLY A N 1
ATOM 2447 C CA . GLY A 1 352 ? -31.874 5.500 9.238 1.00 29.08 352 GLY A CA 1
ATOM 2448 C C . GLY A 1 352 ? -32.293 4.038 9.064 1.00 29.08 352 GLY A C 1
ATOM 2449 O O . GLY A 1 352 ? -33.475 3.715 8.941 1.00 29.08 352 GLY A O 1
ATOM 2450 N N . GLY A 1 353 ? -31.290 3.165 9.111 1.00 29.92 353 GLY A N 1
ATOM 2451 C CA . GLY A 1 353 ? -31.415 1.746 9.419 1.00 29.92 353 GLY A CA 1
ATOM 2452 C C . GLY A 1 353 ? -30.699 1.477 10.741 1.00 29.92 353 GLY A C 1
ATOM 2453 O O . GLY A 1 353 ? -29.593 1.969 10.951 1.00 29.92 353 GLY A O 1
ATOM 2454 N N . ALA A 1 354 ? -31.375 0.775 11.645 1.00 29.81 354 ALA A N 1
ATOM 2455 C CA . ALA A 1 354 ? -30.874 0.402 12.962 1.00 29.81 354 ALA A CA 1
ATOM 2456 C C . ALA A 1 354 ? -29.800 -0.698 12.872 1.00 29.81 354 ALA A C 1
ATOM 2458 O O . ALA A 1 354 ? -29.831 -1.520 11.955 1.00 29.81 354 ALA A O 1
ATOM 2459 N N . VAL A 1 355 ? -28.882 -0.671 13.842 1.00 33.03 355 VAL A N 1
ATOM 2460 C CA . VAL A 1 355 ? -27.805 -1.648 14.080 1.00 33.03 355 VAL A CA 1
ATOM 2461 C C . VAL A 1 355 ? -28.346 -2.865 14.822 1.00 33.03 355 VAL A C 1
ATOM 2463 O O . VAL A 1 355 ? -29.182 -2.655 15.733 1.00 33.03 355 VAL A O 1
#

Foldseek 3Di:
DKKKKKAKPPDFPFKWKAFPDQPQKAWAFLADRDDTHRMTIIDGDPVSVVVRVVRMDITDDPGWDKIKIKMKMFHDDPQWDADPVQRKIKHWDFDFLDFLVNQQVVQQVDDDQRFGKGFADQQAPSSLVCCQRRGPFAQAFGQWWCVVPPQFIARCDDPRHPPTQKGHFAVVRVIFGDPDRRDDQADHRPPVCVVVAFTTKTANFPNPRSHIYTHHRSNSNRHRTTMIMTHADVVGGHRMDMDMDMDIDDPPPDDDDDDDDDDDDDDPDPPDDDDDDDDDDDDDDDDDDDDDDDDDDDDYDDDDDDDDDDDDDDDDDDDDDDDDDDDDDDDDDDDDDDDDDDDDDDDDDDDDDDD

Secondary structure (DSSP, 8-state):
-EEEEEE-SSPPTT-EEEES--TT-EEPTT--SSS-BSEEEEEE-HHHHHHHHTTEEEE--S--EEEEEEEEEEE--TTEEEETTTTEEEEEEE-TT--HHHHHHHHTT-EETTEEPEE----SHHHHHHHHHH----SEEEEEE-TTSTTEEEE-SSTTTT-EEEESS-GGGT-EE-TTT----BPTT-S--GGG-EEEEEEEETTEEEEEEEEETTGGGG--EEEEEEPPPTT--SS-EEEEEEEEE---S--S-S------------------------------------------------------------------------------------------PPPP---

Radius of gyration: 33.3 Å; chains: 1; bounding box: 85×81×73 Å

pLDDT: mean 78.98, std 27.42, range [27.42, 98.94]